Protein AF-A0A8S3TSJ5-F1 (afdb_monomer)

Sequence (196 aa):
MQKKEKLSPYAYGLPAEARTRYQEKLAYNKGLDRLPDPYAITKSEWVNDPSIWPELDFGSALSSSDGADTTTEVRKNLAVLEDRDTPGTIRVFKSPNQLRPDIVCFLSQWDFGTTFIIHRKIPPYKDTRDNRIIWFKQCLERLKELNVKTVGLPDHIGCGLGGGDWTAYFEIIEKFAKANDINFVIVTPSFAHKWI

Mean predicted aligned error: 17.09 Å

Nearest PDB structures (foldseek):
  7r81-assembly1_P2  TM=4.041E-01  e=5.428E-01  Neurospora crassa
  7qiz-assembly1_IA  TM=4.069E-01  e=5.778E-01  Solanum lycopersicum
  8ova-assembly1_AH  TM=3.893E-01  e=8.414E-01  Trypanosoma brucei brucei
  5xyi-assembly1_O  TM=3.484E-01  e=1.574E+00  Trichomonas vaginalis
  1dpe-assembly1_A  TM=4.444E-01  e=5.174E+00  Escherichia coli K-12

Secondary structure (DSSP, 8-state):
----PPPPHHHHTS-HHHHHHHHHHHHHTTT-SSPPPTT---TTSS---TTSS------------S----------S---GGGPPPTT-EEEE--SSTTSPPEEEE---SSSS-TT-TT---SSS---HHHHHHHHHHHHHHHHHTT-SEEEEETTTT-GGG---HHHHHHHHHHHHHHHT-EEEEE--SS-----

Radius of gyration: 22.66 Å; Cα contacts (8 Å, |Δi|>4): 155; chains: 1; bounding box: 71×50×44 Å

Foldseek 3Di:
DDDDDDDDPVLVPDDPVVSVLVVQVVVVVVPDPDRPDPPPDPPPPDPPPPVPDDPDPPPDDDDDDDDDDDDDDDDDPADDPVNFDDQLAWDWADDPDPVDDIDIDQNLFGHWFELPPPPDDDPDDNGDQVSSLVSNLSHLVNVLVVVAAEDEDEPPPCDDRNPHDNVSVVVSVVVSCVVRNHHYDHDYDPDDDDRD

Organism: Mytilus edulis (NCBI:txid6550)

Solvent-accessible surface area (backbone atoms only — not comparable to full-atom values): 12867 Å² total; per-residue (Å²): 135,84,83,83,76,79,74,57,79,68,51,75,74,42,57,70,67,60,31,50,53,53,51,52,51,55,49,27,77,71,73,46,96,64,73,81,64,92,77,71,63,72,74,85,82,54,80,88,49,78,88,76,50,75,91,72,90,67,79,86,79,87,81,91,88,80,92,77,93,75,96,70,82,81,76,66,102,60,85,51,79,85,74,58,74,64,69,23,37,70,47,77,47,76,46,97,44,91,92,46,77,62,48,73,46,67,31,27,66,81,60,85,54,39,62,79,59,83,84,72,82,59,82,93,60,78,64,38,69,68,49,29,53,53,17,41,52,37,20,51,58,53,50,57,77,68,72,62,56,71,46,82,41,60,58,62,65,57,30,75,60,46,61,46,56,51,71,63,52,49,53,52,51,51,54,51,24,70,76,64,73,33,49,75,42,72,47,68,68,96,66,83,72,79,85,127

InterPro domains:
  IPR043472 Macro domain-like [G3DSA:3.40.220.10] (59-194)
  IPR043472 Macro domain-like [SSF52949] (83-188)

pLDDT: mean 72.34, std 21.43, range [33.91, 98.12]

Structure (mmCIF, N/CA/C/O backbone):
data_AF-A0A8S3TSJ5-F1
#
_entry.id   AF-A0A8S3TSJ5-F1
#
loop_
_atom_site.group_PDB
_atom_site.id
_atom_site.type_symbol
_atom_site.label_atom_id
_atom_site.label_alt_id
_atom_site.label_comp_id
_atom_site.label_asym_id
_atom_site.label_entity_id
_atom_site.label_seq_id
_atom_site.pdbx_PDB_ins_code
_atom_site.Cartn_x
_atom_site.Cartn_y
_atom_site.Cartn_z
_atom_site.occupancy
_atom_site.B_iso_or_equiv
_atom_site.auth_seq_id
_atom_site.auth_comp_id
_atom_site.auth_asym_id
_atom_site.auth_atom_id
_atom_site.pdbx_PDB_model_num
ATOM 1 N N . MET A 1 1 ? -57.718 3.410 -11.694 1.00 37.12 1 MET A N 1
ATOM 2 C CA . M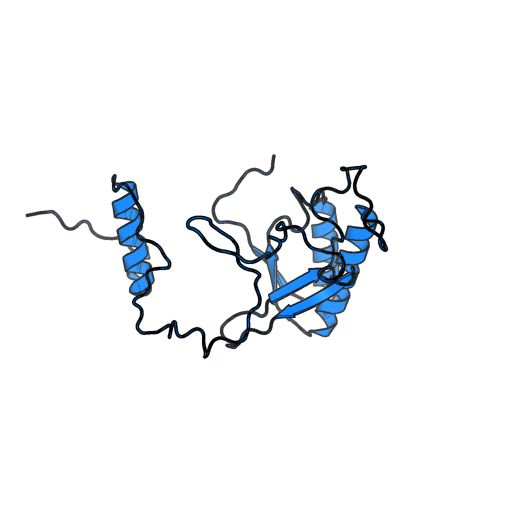ET A 1 1 ? -57.076 3.174 -10.379 1.00 37.12 1 MET A CA 1
ATOM 3 C C . MET A 1 1 ? -55.848 2.295 -10.588 1.00 37.12 1 MET A C 1
ATOM 5 O O . MET A 1 1 ? -56.010 1.130 -10.922 1.00 37.12 1 MET A O 1
ATOM 9 N N . GLN A 1 2 ? -54.634 2.842 -10.484 1.00 35.81 2 GLN A N 1
ATOM 10 C CA . GLN A 1 2 ? -53.403 2.048 -10.606 1.00 35.81 2 GLN A CA 1
ATOM 11 C C . GLN A 1 2 ? -53.133 1.287 -9.297 1.00 35.81 2 GLN A C 1
ATOM 13 O O . GLN A 1 2 ? -53.183 1.869 -8.212 1.00 35.81 2 GLN A O 1
ATOM 18 N N . LYS A 1 3 ? -52.867 -0.021 -9.399 1.00 42.62 3 LYS A N 1
ATOM 19 C CA . LYS A 1 3 ? -52.433 -0.879 -8.284 1.00 42.62 3 LYS A CA 1
ATOM 20 C C . LYS A 1 3 ? -51.088 -0.356 -7.763 1.00 42.62 3 LYS A C 1
ATOM 22 O O . LYS A 1 3 ? -50.093 -0.436 -8.474 1.00 42.62 3 LYS A O 1
ATOM 27 N N . LYS A 1 4 ? -51.041 0.160 -6.528 1.00 44.78 4 LYS A N 1
ATOM 28 C CA . LYS A 1 4 ? -49.767 0.419 -5.835 1.00 44.78 4 LYS A CA 1
ATOM 29 C C . LYS A 1 4 ? -49.112 -0.929 -5.526 1.00 44.78 4 LYS A C 1
ATOM 31 O O . LYS A 1 4 ? -49.573 -1.646 -4.639 1.00 44.78 4 LYS A O 1
ATOM 36 N N . GLU A 1 5 ? -48.082 -1.295 -6.284 1.00 57.28 5 GLU A N 1
ATOM 37 C CA . GLU A 1 5 ? -47.257 -2.463 -5.972 1.00 57.28 5 GLU A CA 1
ATOM 38 C C . GLU A 1 5 ? -46.497 -2.231 -4.662 1.00 57.28 5 GLU A C 1
ATOM 40 O O . GLU A 1 5 ? -45.964 -1.149 -4.406 1.00 57.28 5 GLU A O 1
ATOM 45 N N . LYS A 1 6 ? -46.489 -3.256 -3.805 1.00 58.69 6 LYS A N 1
ATOM 46 C CA . LYS A 1 6 ? -45.782 -3.230 -2.524 1.00 58.69 6 LYS A CA 1
ATOM 47 C C . LYS A 1 6 ? -44.276 -3.268 -2.782 1.00 58.69 6 LYS A C 1
ATOM 49 O O . LYS A 1 6 ? -43.806 -4.078 -3.577 1.00 58.69 6 LYS A O 1
ATOM 54 N N . LEU A 1 7 ? -43.529 -2.400 -2.100 1.00 61.62 7 LEU A N 1
ATOM 55 C CA . LEU A 1 7 ? -42.066 -2.396 -2.151 1.00 61.62 7 LEU A CA 1
ATOM 56 C C . LEU A 1 7 ? -41.521 -3.698 -1.552 1.00 61.62 7 LEU A C 1
ATOM 58 O O . LEU A 1 7 ? -42.201 -4.358 -0.763 1.00 61.62 7 LEU A O 1
ATOM 62 N N . SER A 1 8 ? -40.285 -4.066 -1.897 1.00 63.75 8 SER A N 1
ATOM 63 C CA . SER A 1 8 ? -39.633 -5.202 -1.243 1.00 63.75 8 SER A CA 1
ATOM 64 C C . SER A 1 8 ? -39.491 -4.935 0.268 1.00 63.75 8 SER A C 1
ATOM 66 O O . SER A 1 8 ? -39.298 -3.780 0.663 1.00 63.75 8 SER A O 1
ATOM 68 N N . PRO A 1 9 ? -39.551 -5.966 1.136 1.00 68.38 9 PRO A N 1
ATOM 69 C CA . PRO A 1 9 ? -39.383 -5.801 2.585 1.00 68.38 9 PRO A CA 1
ATOM 70 C C . PRO A 1 9 ? -38.100 -5.046 2.963 1.00 68.38 9 PRO A C 1
ATOM 72 O O . PRO A 1 9 ? -38.101 -4.239 3.887 1.00 68.38 9 PRO A O 1
ATOM 75 N N . TYR A 1 10 ? -37.034 -5.242 2.182 1.00 62.88 10 TYR A N 1
ATOM 76 C CA . TYR A 1 10 ? -35.759 -4.541 2.320 1.00 62.88 10 TYR A CA 1
ATOM 77 C C . TYR A 1 10 ? -35.890 -3.017 2.160 1.00 62.88 10 TYR A C 1
ATOM 79 O O . TYR A 1 10 ? -35.335 -2.256 2.948 1.00 62.88 10 TYR A O 1
ATOM 87 N N . ALA A 1 11 ? -36.674 -2.547 1.186 1.00 63.78 11 ALA A N 1
ATOM 88 C CA . ALA A 1 11 ? -36.808 -1.119 0.903 1.00 63.78 11 ALA A CA 1
ATOM 89 C C . ALA A 1 11 ? -37.524 -0.343 2.025 1.00 63.78 11 ALA A C 1
ATOM 91 O O . ALA A 1 11 ? -37.290 0.855 2.192 1.00 63.78 11 ALA A O 1
ATOM 92 N N . TYR A 1 12 ? -38.359 -1.010 2.828 1.00 70.12 12 TYR A N 1
ATOM 93 C CA . TYR A 1 12 ? -39.020 -0.385 3.978 1.00 70.12 12 TYR A CA 1
ATOM 94 C C . TYR A 1 12 ? -38.057 -0.066 5.130 1.00 70.12 12 TYR A C 1
ATOM 96 O O . TYR A 1 12 ? -38.342 0.848 5.900 1.00 70.12 12 TYR A O 1
ATOM 104 N N . GLY A 1 13 ? -36.919 -0.763 5.220 1.00 68.94 13 GLY A N 1
ATOM 105 C CA . GLY A 1 13 ? -35.881 -0.510 6.225 1.00 68.94 13 GLY A CA 1
ATOM 106 C C . GLY A 1 13 ? -34.881 0.585 5.842 1.00 68.94 13 GLY A C 1
ATOM 107 O O . GLY A 1 13 ? -34.089 1.006 6.679 1.00 68.94 13 GLY A O 1
ATOM 108 N N . LEU A 1 14 ? -34.904 1.062 4.592 1.00 70.44 14 LEU A N 1
ATOM 109 C CA . LEU A 1 14 ? -33.981 2.099 4.129 1.00 70.44 14 LEU A CA 1
ATOM 110 C C . LEU A 1 14 ? -34.384 3.492 4.647 1.00 70.44 14 LEU A C 1
ATOM 112 O O . LEU A 1 14 ? -35.588 3.775 4.730 1.00 70.44 14 LEU A O 1
ATOM 116 N N . PRO A 1 15 ? -33.408 4.388 4.909 1.00 71.12 15 PRO A N 1
ATOM 117 C CA . PRO A 1 15 ? -33.663 5.816 5.095 1.00 71.12 15 PRO A CA 1
ATOM 118 C C . PRO A 1 15 ? -34.495 6.389 3.942 1.00 71.12 15 PRO A C 1
ATOM 120 O O . PRO A 1 15 ? -34.405 5.903 2.812 1.00 71.12 15 PRO A O 1
ATOM 123 N N . ALA A 1 16 ? -35.307 7.413 4.220 1.00 70.56 16 ALA A N 1
ATOM 124 C CA . ALA A 1 16 ? -36.305 7.928 3.277 1.00 70.56 16 ALA A CA 1
ATOM 125 C C . ALA A 1 16 ? -35.710 8.261 1.897 1.00 70.56 16 ALA A C 1
ATOM 127 O O . ALA A 1 16 ? -36.240 7.823 0.881 1.00 70.56 16 ALA A O 1
ATOM 128 N N . GLU A 1 17 ? -34.554 8.925 1.862 1.00 69.69 17 GLU A N 1
ATOM 129 C CA . GLU A 1 17 ? -33.850 9.275 0.623 1.00 69.69 17 GLU A CA 1
ATOM 130 C C . GLU A 1 17 ? -33.383 8.048 -0.169 1.00 69.69 17 GLU A C 1
ATOM 132 O O . GLU A 1 17 ? -33.565 7.967 -1.384 1.00 69.69 17 GLU A O 1
ATOM 137 N N . ALA A 1 18 ? -32.824 7.048 0.515 1.00 64.81 18 ALA A N 1
ATOM 138 C CA . ALA A 1 18 ? -32.381 5.806 -0.113 1.00 64.81 18 ALA A CA 1
ATOM 139 C C . ALA A 1 18 ? -33.566 4.989 -0.656 1.00 64.81 18 ALA A C 1
ATOM 141 O O . ALA A 1 18 ? -33.457 4.341 -1.699 1.00 64.81 18 ALA A O 1
ATOM 142 N N . ARG A 1 19 ? -34.721 5.059 0.015 1.00 73.94 19 ARG A N 1
ATOM 143 C CA . ARG A 1 19 ? -35.970 4.439 -0.438 1.00 73.94 19 ARG A CA 1
ATOM 144 C C . ARG A 1 19 ? -36.516 5.113 -1.697 1.00 73.94 19 ARG A C 1
ATOM 146 O O . ARG A 1 19 ? -36.908 4.399 -2.618 1.00 73.94 19 ARG A O 1
ATOM 153 N N . THR A 1 20 ? -36.489 6.444 -1.762 1.00 70.62 20 THR A N 1
ATOM 154 C CA . THR A 1 20 ? -36.876 7.217 -2.954 1.00 70.62 20 THR A CA 1
ATOM 155 C C . THR A 1 20 ? -35.997 6.849 -4.150 1.00 70.62 20 THR A C 1
ATOM 157 O O . THR A 1 20 ? -36.514 6.450 -5.191 1.00 70.62 20 THR A O 1
ATOM 160 N N . ARG A 1 21 ? -34.670 6.810 -3.970 1.00 69.56 21 ARG A N 1
ATOM 161 C CA . ARG A 1 21 ? -33.729 6.394 -5.029 1.00 69.56 21 ARG A CA 1
ATOM 162 C C . ARG A 1 21 ? -33.973 4.962 -5.513 1.00 69.56 21 ARG A C 1
ATOM 164 O O . ARG A 1 21 ? -33.880 4.670 -6.704 1.00 69.56 21 ARG A O 1
ATOM 171 N N . TYR A 1 22 ? -34.301 4.046 -4.598 1.00 68.62 22 TYR A N 1
ATOM 172 C CA . TYR A 1 22 ? -34.629 2.660 -4.946 1.00 68.62 22 TYR A CA 1
ATOM 173 C C . TYR A 1 22 ? -35.911 2.565 -5.791 1.00 68.62 22 TYR A C 1
ATOM 175 O O . TYR A 1 22 ? -35.970 1.783 -6.740 1.00 68.62 22 TYR A O 1
ATOM 183 N N . GLN A 1 23 ? -36.919 3.385 -5.487 1.00 69.69 23 GLN A N 1
ATOM 184 C CA . GLN A 1 23 ? -38.161 3.469 -6.262 1.00 69.69 23 GLN A CA 1
ATOM 185 C C . GLN A 1 23 ? -37.938 4.046 -7.661 1.00 69.69 23 GLN A C 1
ATOM 187 O O . GLN A 1 23 ? -38.436 3.486 -8.637 1.00 69.69 23 GLN A O 1
ATOM 192 N N . GLU A 1 24 ? -37.153 5.115 -7.771 1.00 67.62 24 GLU A N 1
ATOM 193 C CA . GLU A 1 24 ? -36.810 5.750 -9.049 1.00 67.62 24 GLU A CA 1
ATOM 194 C C . GLU A 1 24 ? -36.013 4.803 -9.953 1.00 67.62 24 GLU A C 1
ATOM 196 O O . GLU A 1 24 ? -36.300 4.683 -11.144 1.00 67.62 24 GLU A O 1
ATOM 201 N N . LYS A 1 25 ? -35.082 4.032 -9.378 1.00 66.31 25 LYS A N 1
ATOM 202 C CA . LYS A 1 25 ? -34.339 2.992 -10.102 1.00 66.31 25 LYS A CA 1
ATOM 203 C C . LYS A 1 25 ? -35.241 1.857 -10.599 1.00 66.31 25 LYS A C 1
ATOM 205 O O . LYS A 1 25 ? -35.049 1.361 -11.708 1.00 66.31 25 LYS A O 1
ATOM 210 N N . LEU A 1 26 ? -36.232 1.442 -9.806 1.00 66.38 26 LEU A N 1
ATOM 211 C CA . LEU A 1 26 ? -37.225 0.451 -10.239 1.00 66.38 26 LEU A CA 1
ATOM 212 C C . LEU A 1 26 ? -38.111 0.981 -11.371 1.00 66.38 26 LEU A C 1
ATOM 214 O O . LEU A 1 26 ? -38.452 0.217 -12.271 1.00 66.38 26 LEU A O 1
ATOM 218 N N . ALA A 1 27 ? -38.463 2.268 -11.344 1.00 63.16 27 ALA A N 1
ATOM 219 C CA . ALA A 1 27 ? -39.203 2.914 -12.423 1.00 63.16 27 ALA A CA 1
ATOM 220 C C . ALA A 1 27 ? -38.361 3.013 -13.709 1.00 63.16 27 ALA A C 1
ATOM 222 O O . ALA A 1 27 ? -38.870 2.718 -14.787 1.00 63.16 27 ALA A O 1
ATOM 223 N N . TYR A 1 28 ? -37.063 3.319 -13.598 1.00 60.84 28 TYR A N 1
ATOM 224 C CA . TYR A 1 28 ? -36.125 3.321 -14.727 1.00 60.84 28 TYR A CA 1
ATOM 225 C C . TYR A 1 28 ? -36.004 1.959 -15.405 1.00 60.84 28 TYR A C 1
ATOM 227 O O . TYR A 1 28 ? -36.194 1.841 -16.613 1.00 60.84 28 TYR A O 1
ATOM 235 N N . ASN A 1 29 ? -35.817 0.899 -14.619 1.00 60.19 29 ASN A N 1
ATOM 236 C CA . ASN A 1 29 ? -35.754 -0.467 -15.140 1.00 60.19 29 ASN A CA 1
ATOM 237 C C . ASN A 1 29 ? -37.067 -0.941 -15.800 1.00 60.19 29 ASN A C 1
ATOM 239 O O . ASN A 1 29 ? -37.068 -1.974 -16.465 1.00 60.19 29 ASN A O 1
ATOM 243 N N . LYS A 1 30 ? -38.177 -0.208 -15.624 1.00 63.91 30 LYS A N 1
ATOM 244 C CA . LYS A 1 30 ? -39.469 -0.440 -16.291 1.00 63.91 30 LYS A CA 1
ATOM 245 C C . LYS A 1 30 ? -39.677 0.442 -17.538 1.00 63.91 30 LYS A C 1
ATOM 247 O O . LYS A 1 30 ? -40.797 0.505 -18.037 1.00 63.91 30 LYS A O 1
ATOM 252 N N . GLY A 1 31 ? -38.621 1.073 -18.059 1.00 56.53 31 GLY A N 1
ATOM 253 C CA . GLY A 1 31 ? -38.637 1.771 -19.348 1.00 56.53 31 GLY A CA 1
ATOM 254 C C . GLY A 1 31 ? -38.726 3.295 -19.269 1.00 56.53 31 GLY A C 1
ATOM 255 O O . GLY A 1 31 ? -39.281 3.898 -20.180 1.00 56.53 31 GLY A O 1
ATOM 256 N N . LEU A 1 32 ? -38.213 3.928 -18.205 1.00 55.50 32 LEU A N 1
ATOM 257 C CA . LEU A 1 32 ? -37.891 5.360 -18.294 1.00 55.50 32 LEU A CA 1
ATOM 258 C C . LEU A 1 32 ? -36.540 5.527 -18.988 1.00 55.50 32 LEU A C 1
ATOM 260 O O . LEU A 1 32 ? -35.607 4.777 -18.719 1.00 55.50 32 LEU A O 1
ATOM 264 N N . ASP A 1 33 ? -36.426 6.550 -19.829 1.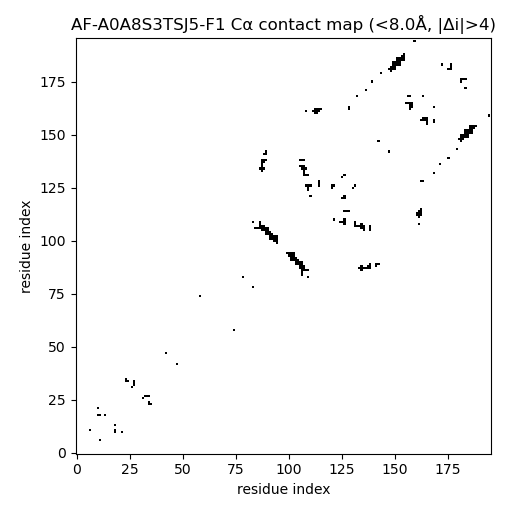00 56.38 33 ASP A N 1
ATOM 265 C CA . ASP A 1 33 ? -35.261 6.726 -20.701 1.00 56.38 33 ASP A CA 1
ATOM 266 C C . ASP A 1 33 ? -34.018 7.252 -19.967 1.00 56.38 33 ASP A C 1
ATOM 268 O O . ASP A 1 33 ? -32.902 7.135 -20.477 1.00 56.38 33 ASP A O 1
ATOM 272 N N . ARG A 1 34 ? -34.177 7.839 -18.767 1.00 48.75 34 ARG A N 1
ATOM 273 C CA . ARG A 1 34 ? -33.068 8.349 -17.938 1.00 48.75 34 ARG A CA 1
ATOM 274 C C . ARG A 1 34 ? -33.343 8.197 -16.440 1.00 48.75 34 ARG A C 1
ATOM 276 O O . ARG A 1 34 ? -34.456 8.446 -15.981 1.00 48.75 34 ARG A O 1
ATOM 283 N N . LEU A 1 35 ? -32.312 7.811 -15.683 1.00 45.94 35 LEU A N 1
ATOM 284 C CA . LEU A 1 35 ? -32.300 7.915 -14.222 1.00 45.94 35 LEU A CA 1
ATOM 285 C C . LEU A 1 35 ? -32.221 9.401 -13.829 1.00 45.94 35 LEU A C 1
ATOM 287 O O . LEU A 1 35 ? -31.466 10.138 -14.468 1.00 45.94 35 LEU A O 1
ATOM 291 N N . PRO A 1 36 ? -32.952 9.852 -12.793 1.00 49.41 36 PRO A N 1
ATOM 292 C CA . PRO A 1 36 ? -32.712 11.166 -12.213 1.00 49.41 36 PRO A CA 1
ATOM 293 C C . PRO A 1 36 ? -31.264 11.255 -11.716 1.00 49.41 36 PRO A C 1
ATOM 295 O O . PRO A 1 36 ? -30.716 10.285 -11.183 1.00 49.41 36 PRO A O 1
ATOM 298 N N . ASP A 1 37 ? -30.639 12.409 -11.946 1.00 49.34 37 ASP A N 1
ATOM 299 C CA . ASP A 1 37 ? -29.245 12.655 -11.590 1.00 49.34 37 ASP A CA 1
ATOM 300 C C . ASP A 1 37 ? -29.060 12.477 -10.068 1.00 49.34 37 ASP A C 1
ATOM 302 O O . ASP A 1 37 ? -29.690 13.203 -9.292 1.00 49.34 37 ASP A O 1
ATOM 306 N N . PRO A 1 38 ? -28.216 11.532 -9.606 1.00 44.72 38 PRO A N 1
ATOM 307 C CA . PRO A 1 38 ? -27.982 11.306 -8.179 1.00 44.72 38 PRO A CA 1
ATOM 308 C C . PRO A 1 38 ? -27.384 12.525 -7.454 1.00 44.72 38 PRO A C 1
ATOM 310 O O . PRO A 1 38 ? -27.354 12.529 -6.220 1.00 44.72 38 PRO A O 1
ATOM 313 N N . TYR A 1 39 ? -26.937 13.543 -8.195 1.00 43.28 39 TYR A N 1
ATOM 314 C CA . TYR A 1 39 ? -26.413 14.810 -7.690 1.00 43.28 39 TYR A CA 1
ATOM 315 C C . TYR A 1 39 ? -27.427 15.965 -7.728 1.00 43.28 39 TYR A C 1
ATOM 317 O O . TYR A 1 39 ? -27.116 17.055 -7.252 1.00 43.28 39 TYR A O 1
ATOM 325 N N . ALA A 1 40 ? -28.665 15.740 -8.184 1.00 48.56 40 ALA A N 1
ATOM 326 C CA . ALA A 1 40 ? -29.762 16.712 -8.103 1.00 48.56 40 ALA A CA 1
ATOM 327 C C . ALA A 1 40 ? -30.369 16.800 -6.684 1.00 48.56 40 ALA A C 1
ATOM 329 O O . ALA A 1 40 ? -31.587 16.840 -6.504 1.00 48.56 40 ALA A O 1
ATOM 330 N N . ILE A 1 41 ? -29.517 16.809 -5.657 1.00 46.59 41 ILE A N 1
ATOM 331 C CA . ILE A 1 41 ? -29.913 17.082 -4.275 1.00 46.59 41 ILE A CA 1
ATOM 332 C C . ILE A 1 41 ? -30.373 18.544 -4.230 1.00 46.59 41 ILE A C 1
ATOM 334 O O . ILE A 1 41 ? -29.702 19.436 -4.750 1.00 46.59 41 ILE A O 1
ATOM 338 N N . THR A 1 42 ? -31.555 18.791 -3.666 1.00 40.94 42 THR A N 1
ATOM 339 C CA . THR A 1 42 ? -32.148 20.127 -3.564 1.00 40.94 42 THR A CA 1
ATOM 340 C C . THR A 1 42 ? -31.142 21.114 -2.979 1.00 40.94 42 THR A C 1
ATOM 342 O O . THR A 1 42 ? -30.584 20.882 -1.910 1.00 40.94 42 THR A O 1
ATOM 345 N N . LYS A 1 43 ? -30.937 22.217 -3.707 1.00 44.72 43 LYS A N 1
ATOM 346 C CA . LYS A 1 43 ? -29.969 23.317 -3.517 1.00 44.72 43 LYS A CA 1
ATOM 347 C C . LYS A 1 43 ? -29.897 23.962 -2.116 1.00 44.72 43 LYS A C 1
ATOM 349 O O . LYS A 1 43 ? -29.197 24.952 -1.955 1.00 44.72 43 LYS A O 1
ATOM 354 N N . SER A 1 44 ? -30.636 23.480 -1.120 1.00 42.00 44 SER A N 1
ATOM 355 C CA . SER A 1 44 ? -30.770 24.111 0.195 1.00 42.00 44 SER A CA 1
ATOM 356 C C . SER A 1 44 ? -29.681 23.741 1.204 1.00 42.00 44 SER A C 1
ATOM 358 O O . SER A 1 44 ? -29.558 24.440 2.201 1.00 42.00 44 SER A O 1
ATOM 360 N N . GLU A 1 45 ? -28.890 22.688 0.974 1.00 45.50 45 GLU A N 1
ATOM 361 C CA . GLU A 1 45 ? -27.835 22.271 1.924 1.00 45.50 45 GLU A CA 1
ATOM 362 C C . GLU A 1 45 ? -26.409 22.451 1.393 1.00 45.50 45 GLU A C 1
ATOM 364 O O . GLU A 1 45 ? -25.449 22.406 2.158 1.00 45.50 45 GLU A O 1
ATOM 369 N N . TRP A 1 46 ? -26.263 22.725 0.098 1.00 39.50 46 TRP A N 1
ATOM 370 C CA . TRP A 1 46 ? -24.990 23.104 -0.501 1.00 39.50 46 TRP A CA 1
ATOM 371 C C . TRP A 1 46 ? -25.089 24.551 -0.950 1.00 39.50 46 TRP A C 1
ATOM 373 O O . TRP A 1 46 ? -25.726 24.858 -1.958 1.00 39.50 46 TRP A O 1
ATOM 383 N N . VAL A 1 47 ? -24.464 25.448 -0.188 1.00 44.38 47 VAL A N 1
ATOM 384 C CA . VAL A 1 47 ? -24.262 26.820 -0.639 1.00 44.38 47 VAL A CA 1
ATOM 385 C C . VAL A 1 47 ? -23.276 26.751 -1.804 1.00 44.38 47 VAL A C 1
ATOM 387 O O . VAL A 1 47 ? -22.069 26.585 -1.632 1.00 44.38 47 VAL A O 1
ATOM 390 N N . ASN A 1 48 ? -23.816 26.815 -3.018 1.00 43.09 48 ASN A N 1
ATOM 391 C CA . ASN A 1 48 ? -23.047 26.888 -4.256 1.00 43.09 48 ASN A CA 1
ATOM 392 C C . ASN A 1 48 ? -22.573 28.332 -4.483 1.00 43.09 48 ASN A C 1
ATOM 394 O O . ASN A 1 48 ? -22.826 28.917 -5.533 1.00 43.09 48 ASN A O 1
ATOM 398 N N . ASP A 1 49 ? -21.995 28.930 -3.441 1.00 49.94 49 ASP A N 1
ATOM 399 C CA . ASP A 1 49 ? -21.298 30.205 -3.498 1.00 49.94 49 ASP A CA 1
ATOM 400 C C . ASP A 1 49 ? -19.799 29.882 -3.606 1.00 49.94 49 ASP A C 1
ATOM 402 O O . ASP A 1 49 ? -19.192 29.445 -2.626 1.00 49.94 49 ASP A O 1
ATOM 406 N N . PRO A 1 50 ? -19.194 30.040 -4.795 1.00 46.75 50 PRO A N 1
ATOM 407 C CA . PRO A 1 50 ? -17.789 29.717 -5.019 1.00 46.75 50 PRO A CA 1
ATOM 408 C C . PRO A 1 50 ? -16.823 30.534 -4.152 1.00 46.75 50 PRO A C 1
ATOM 410 O O . PRO A 1 50 ? -15.666 30.150 -4.030 1.00 46.75 50 PRO A O 1
ATOM 413 N N . SER A 1 51 ? -17.271 31.642 -3.543 1.00 47.25 51 SER A N 1
ATOM 414 C CA . SER A 1 51 ? -16.428 32.507 -2.705 1.00 47.25 51 SER A CA 1
ATOM 415 C C . SER A 1 51 ? -16.157 31.956 -1.297 1.00 47.25 51 SER A C 1
ATOM 417 O O . SER A 1 51 ? -15.222 32.400 -0.635 1.00 47.25 51 SER A O 1
ATOM 419 N N . ILE A 1 52 ? -16.954 30.985 -0.840 1.00 47.50 52 ILE A N 1
ATOM 420 C CA . ILE A 1 52 ? -16.809 30.315 0.468 1.00 47.50 52 ILE A CA 1
ATOM 421 C C . ILE A 1 52 ? -16.265 28.889 0.347 1.00 47.50 52 ILE A C 1
ATOM 423 O O . ILE A 1 52 ? -16.048 28.217 1.358 1.00 47.50 52 ILE A O 1
ATOM 427 N N . TRP A 1 53 ? -16.067 28.402 -0.878 1.00 43.72 53 TRP A N 1
ATOM 428 C CA . TRP A 1 53 ? -15.410 27.123 -1.099 1.00 43.72 53 TRP A CA 1
ATOM 429 C C . TRP A 1 53 ? -13.929 27.290 -0.738 1.00 43.72 53 TRP A C 1
ATOM 431 O O . TRP A 1 53 ? -13.341 28.318 -1.077 1.00 43.72 53 TRP A O 1
ATOM 441 N N . PRO A 1 54 ? -13.299 26.321 -0.046 1.00 41.03 54 PRO A N 1
ATOM 442 C CA . PRO A 1 54 ? -11.843 26.326 0.039 1.00 41.03 54 PRO A CA 1
ATOM 443 C C . PRO A 1 54 ? -11.300 26.380 -1.394 1.00 41.03 54 PRO A C 1
ATOM 445 O O . PRO A 1 54 ? -11.857 25.701 -2.258 1.00 41.03 54 PRO A O 1
ATOM 448 N N . GLU A 1 55 ? -10.272 27.191 -1.663 1.00 39.66 55 GLU A N 1
ATOM 449 C CA . GLU A 1 55 ? -9.640 27.231 -2.986 1.00 39.66 55 GLU A CA 1
ATOM 450 C C . GLU A 1 55 ? -9.164 25.822 -3.347 1.00 39.66 55 GLU A C 1
ATOM 452 O O . GLU A 1 55 ? -8.155 25.312 -2.861 1.00 39.66 55 GLU A O 1
ATOM 457 N N . LEU A 1 56 ? -9.963 25.165 -4.174 1.00 40.53 56 LEU A N 1
ATOM 458 C CA . LEU A 1 56 ? -9.688 23.875 -4.756 1.00 40.53 56 LEU A CA 1
ATOM 459 C C . LEU A 1 56 ? -9.356 24.164 -6.214 1.00 40.53 56 LEU A C 1
ATOM 461 O O . LEU A 1 56 ? -10.231 24.114 -7.078 1.00 40.53 56 LEU A O 1
ATOM 465 N N . ASP A 1 57 ? -8.099 24.529 -6.472 1.00 42.75 57 ASP A N 1
ATOM 466 C CA . ASP A 1 57 ? -7.564 24.605 -7.831 1.00 42.75 57 ASP A CA 1
ATOM 467 C C . ASP A 1 57 ? -7.484 23.187 -8.408 1.00 42.75 57 ASP A C 1
ATOM 469 O O . ASP A 1 57 ? -6.479 22.481 -8.327 1.00 42.75 57 ASP A O 1
ATOM 473 N N . PHE A 1 58 ? -8.609 22.754 -8.960 1.00 38.03 58 PHE A N 1
ATOM 474 C CA . PHE A 1 58 ? -8.676 21.659 -9.902 1.00 38.03 58 PHE A CA 1
ATOM 475 C C . PHE A 1 58 ? -8.890 22.288 -11.268 1.00 38.03 58 PHE A C 1
ATOM 477 O O . PHE A 1 58 ? -10.029 22.466 -11.701 1.00 38.03 58 PHE A O 1
ATOM 484 N N . GLY A 1 59 ? -7.773 22.666 -11.899 1.00 38.72 59 GLY A N 1
ATOM 485 C CA . GLY A 1 59 ? -7.695 23.207 -13.251 1.00 38.72 59 GLY A CA 1
ATOM 486 C C . GLY A 1 59 ? -8.833 22.720 -14.149 1.00 38.72 59 GLY A C 1
ATOM 487 O O . GLY A 1 59 ? -9.005 21.527 -14.404 1.00 38.72 59 GLY A O 1
ATOM 488 N N . SER A 1 60 ? -9.633 23.693 -14.572 1.00 37.16 60 SER A N 1
ATOM 489 C CA . SER A 1 60 ? -10.907 23.564 -15.268 1.00 37.16 60 SER A CA 1
ATOM 490 C C . SER A 1 6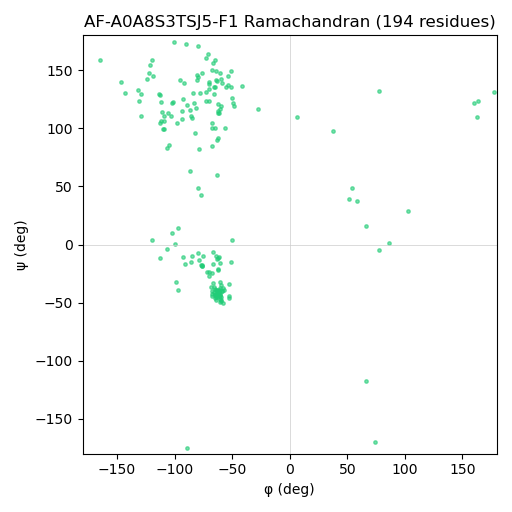0 ? -10.855 22.601 -16.458 1.00 37.16 60 SER A C 1
ATOM 492 O O . SER A 1 60 ? -10.168 22.857 -17.450 1.00 37.16 60 SER A O 1
ATOM 494 N N . ALA A 1 61 ? -11.653 21.537 -16.399 1.00 35.56 61 ALA A N 1
ATOM 495 C CA . ALA A 1 61 ? -11.911 20.649 -17.524 1.00 35.56 61 ALA A CA 1
ATOM 496 C C . ALA A 1 61 ? -13.290 20.942 -18.154 1.00 35.56 61 ALA A C 1
ATOM 498 O O . ALA A 1 61 ? -14.307 20.753 -17.494 1.00 35.56 61 ALA A O 1
ATOM 499 N N . LEU A 1 62 ? -13.273 21.274 -19.461 1.00 36.88 62 LEU A N 1
ATOM 500 C CA . LEU A 1 62 ? -14.371 21.242 -20.460 1.00 36.88 62 LEU A CA 1
ATOM 501 C C . LEU A 1 62 ? -15.392 22.407 -20.390 1.00 36.88 62 LEU A C 1
ATOM 503 O O . LEU A 1 62 ? -15.925 22.695 -19.334 1.00 36.88 62 LEU A O 1
ATOM 507 N N . SER A 1 63 ? -15.787 23.099 -21.466 1.00 35.66 63 SER A N 1
ATOM 508 C CA . SER A 1 63 ? -15.497 23.003 -22.905 1.00 35.66 63 SER A CA 1
ATOM 509 C C . SER A 1 63 ? -15.939 24.291 -23.633 1.00 35.66 63 SER A C 1
ATOM 511 O O . SER A 1 63 ? -16.805 25.018 -23.162 1.00 35.66 63 SER A O 1
ATOM 513 N N . SER A 1 64 ? -15.349 24.506 -24.806 1.00 42.47 64 SER A N 1
ATOM 514 C CA . SER A 1 64 ? -15.533 25.555 -25.820 1.00 42.47 64 SER A CA 1
ATOM 515 C C . SER A 1 64 ? -16.974 25.996 -26.136 1.00 42.47 64 SER A C 1
ATOM 517 O O . SER A 1 64 ? -17.813 25.140 -26.386 1.00 42.47 64 SER A O 1
ATOM 519 N N . SER A 1 65 ? -17.211 27.310 -26.265 1.00 43.78 65 SER A N 1
ATOM 520 C CA . SER A 1 65 ? -17.414 28.036 -27.543 1.00 43.78 65 SER A CA 1
ATOM 521 C C . SER A 1 65 ? -18.065 29.404 -27.288 1.00 43.78 65 SER A C 1
ATOM 523 O O . SER A 1 65 ? -19.225 29.452 -26.898 1.00 43.78 65 SER A O 1
ATOM 525 N N . ASP A 1 66 ? -17.308 30.488 -27.471 1.00 36.03 66 ASP A N 1
ATOM 526 C CA . ASP A 1 66 ? -17.687 31.683 -28.249 1.00 36.03 66 ASP A CA 1
ATOM 527 C C . ASP A 1 66 ? -16.767 32.867 -27.901 1.00 36.03 66 ASP A C 1
ATOM 529 O O . ASP A 1 66 ? -16.583 33.226 -26.745 1.00 36.03 66 ASP A O 1
ATOM 533 N N . GLY A 1 67 ? -16.140 33.398 -28.955 1.00 46.28 67 GLY A N 1
ATOM 534 C CA . GLY A 1 67 ? -15.294 34.593 -29.057 1.00 46.28 67 GLY A CA 1
ATOM 535 C C . GLY A 1 67 ? -14.897 35.363 -27.793 1.00 46.28 67 GLY A C 1
ATOM 536 O O . GLY A 1 67 ? -15.695 36.132 -27.276 1.00 46.28 67 GLY A O 1
ATOM 537 N N . ALA A 1 68 ? -13.614 35.282 -27.429 1.00 33.91 68 ALA A N 1
ATOM 538 C CA . ALA A 1 68 ? -12.682 36.417 -27.314 1.00 33.91 68 ALA A CA 1
ATOM 539 C C . ALA A 1 68 ? -11.480 36.043 -26.429 1.00 33.91 68 ALA A C 1
ATOM 541 O O . ALA A 1 68 ? -11.631 35.668 -25.275 1.00 33.91 68 ALA A O 1
ATOM 542 N N . ASP A 1 69 ? -10.299 36.156 -27.034 1.00 44.31 69 ASP A N 1
ATOM 543 C CA . ASP A 1 69 ? -9.053 36.652 -26.444 1.00 44.31 69 ASP A CA 1
ATOM 544 C C . ASP A 1 69 ? -8.741 36.299 -24.973 1.00 44.31 69 ASP A C 1
ATOM 546 O O . ASP A 1 69 ? -9.191 36.960 -24.042 1.00 44.31 69 ASP A O 1
ATOM 550 N N . THR A 1 70 ? -7.928 35.257 -24.766 1.00 34.53 70 THR A N 1
ATOM 551 C CA . THR A 1 70 ? -6.716 35.265 -23.915 1.00 34.53 70 THR A CA 1
ATOM 552 C C . THR A 1 70 ? -6.104 33.861 -23.880 1.00 34.53 70 THR A C 1
ATOM 554 O O . THR A 1 70 ? -6.775 32.851 -23.674 1.00 34.53 70 THR A O 1
ATOM 557 N N . THR A 1 71 ? -4.797 33.781 -24.114 1.00 39.91 71 THR A N 1
ATOM 558 C CA . THR A 1 71 ? -3.984 32.559 -24.115 1.00 39.91 71 THR A CA 1
ATOM 559 C C . THR A 1 71 ? -3.966 31.883 -22.739 1.00 39.91 71 THR A C 1
ATOM 561 O O . THR A 1 71 ? -3.108 32.180 -21.911 1.00 39.91 71 THR A O 1
ATOM 564 N N . THR A 1 72 ? -4.886 30.956 -22.485 1.00 39.41 72 THR A N 1
ATOM 565 C CA . THR A 1 72 ? -4.801 30.004 -21.368 1.00 39.41 72 THR A CA 1
ATOM 566 C C . THR A 1 72 ? -4.522 28.618 -21.938 1.00 39.41 72 THR A C 1
ATOM 568 O O . THR A 1 72 ? -5.359 27.999 -22.594 1.00 39.41 72 THR A O 1
ATOM 571 N N . GLU A 1 73 ? -3.284 28.154 -21.770 1.00 41.31 73 GLU A N 1
ATOM 572 C CA . GLU A 1 73 ? -2.866 26.821 -22.196 1.00 41.31 73 GLU A CA 1
ATOM 573 C C . GLU A 1 73 ? -3.687 25.759 -21.458 1.00 41.31 73 GLU A C 1
ATOM 575 O O . GLU A 1 73 ? -3.563 25.574 -20.247 1.00 41.31 73 GLU A O 1
ATOM 580 N N . VAL A 1 74 ? -4.523 25.031 -22.197 1.00 42.00 74 VAL A N 1
ATOM 581 C CA . VAL A 1 74 ? -5.243 23.868 -21.680 1.00 42.00 74 VAL A CA 1
ATOM 582 C C . VAL A 1 74 ? -4.211 22.796 -21.327 1.00 42.00 74 VAL A C 1
ATOM 584 O O . VAL A 1 74 ? -3.707 22.083 -22.202 1.00 42.00 74 VAL A O 1
ATOM 587 N N . ARG A 1 75 ? -3.870 22.673 -20.040 1.00 44.31 75 ARG A N 1
ATOM 588 C CA . ARG A 1 75 ? -3.066 21.552 -19.545 1.00 44.31 75 ARG A CA 1
ATOM 589 C C . ARG A 1 75 ? -3.846 20.269 -19.830 1.00 44.31 75 ARG A C 1
ATOM 591 O O . ARG A 1 75 ? -4.946 20.069 -19.326 1.00 44.31 75 ARG A O 1
ATOM 598 N N . LYS A 1 76 ? -3.299 19.393 -20.678 1.00 48.62 76 LYS A N 1
ATOM 599 C CA . LYS A 1 76 ? -3.824 18.027 -20.848 1.00 48.62 76 LYS A CA 1
ATOM 600 C C . LYS A 1 76 ? -3.887 17.373 -19.458 1.00 48.62 76 LYS A C 1
ATOM 602 O O . LYS A 1 76 ? -2.985 17.626 -18.668 1.00 48.62 76 LYS A O 1
ATOM 607 N N . ASN A 1 77 ? -4.888 16.523 -19.189 1.00 54.03 77 ASN A N 1
ATOM 608 C CA . ASN A 1 77 ? -5.042 15.718 -17.957 1.00 54.03 77 ASN A CA 1
ATOM 609 C C . ASN A 1 77 ? -3.890 14.702 -17.779 1.00 54.03 77 ASN A C 1
ATOM 611 O O . ASN A 1 77 ? -4.080 13.488 -17.795 1.00 54.03 77 ASN A O 1
ATOM 615 N N . LEU A 1 78 ? -2.663 15.193 -17.701 1.00 56.94 78 LEU A N 1
ATOM 616 C CA . LEU A 1 78 ? -1.425 14.452 -17.598 1.00 56.94 78 LEU A CA 1
ATOM 617 C C . LEU A 1 78 ? -0.684 15.061 -16.421 1.00 56.94 78 LEU A C 1
ATOM 619 O O . LEU A 1 78 ? -0.226 16.195 -16.513 1.00 56.94 78 LEU A O 1
ATOM 623 N N . ALA A 1 79 ? -0.571 14.289 -15.340 1.00 61.59 79 ALA A N 1
ATOM 624 C CA . ALA A 1 79 ? 0.204 14.678 -14.171 1.00 61.59 79 ALA A CA 1
ATOM 625 C C . ALA A 1 79 ? 1.605 15.150 -14.598 1.00 61.59 79 ALA A C 1
ATOM 627 O O . ALA A 1 79 ? 2.356 14.398 -15.252 1.00 61.59 79 ALA A O 1
ATOM 628 N N . VAL A 1 80 ? 1.946 16.387 -14.240 1.00 69.19 80 VAL A N 1
ATOM 629 C CA . VAL A 1 80 ? 3.279 16.962 -14.452 1.00 69.19 80 VAL A CA 1
ATOM 630 C C . VAL A 1 80 ? 4.233 16.469 -13.364 1.00 69.19 80 VAL A C 1
ATOM 632 O O . VAL A 1 80 ? 3.832 15.715 -12.475 1.00 69.19 80 VAL A O 1
ATOM 635 N N . LEU A 1 81 ? 5.535 16.727 -13.493 1.00 69.81 81 LEU A N 1
ATOM 636 C CA . LEU A 1 81 ? 6.524 16.185 -12.547 1.00 69.81 81 LEU A CA 1
ATOM 637 C C . LEU A 1 81 ? 6.264 16.676 -11.120 1.00 69.81 81 LEU A C 1
ATOM 639 O O . LEU A 1 81 ? 6.461 15.920 -10.178 1.00 69.81 81 LEU A O 1
ATOM 643 N N . GLU A 1 82 ? 5.748 17.891 -10.995 1.00 75.00 82 GLU A N 1
ATOM 644 C CA . GLU A 1 82 ? 5.439 18.581 -9.748 1.00 75.00 82 GLU A CA 1
ATOM 645 C C . GLU A 1 82 ? 4.244 17.960 -9.007 1.00 75.00 82 GLU A C 1
ATOM 647 O O . GLU A 1 82 ? 4.189 18.010 -7.782 1.00 75.00 82 GLU A O 1
ATOM 652 N N . ASP A 1 83 ? 3.319 17.318 -9.730 1.00 73.62 83 ASP A N 1
ATOM 653 C CA . ASP A 1 83 ? 2.177 16.616 -9.129 1.00 73.62 83 ASP A CA 1
ATOM 654 C C . ASP A 1 83 ? 2.588 15.272 -8.510 1.00 73.62 83 ASP A C 1
ATOM 656 O O . ASP A 1 83 ? 1.835 14.673 -7.732 1.00 73.62 83 ASP A O 1
ATOM 660 N N . ARG A 1 84 ? 3.760 14.751 -8.899 1.00 77.69 84 ARG A N 1
ATOM 661 C CA . ARG A 1 84 ? 4.229 13.440 -8.464 1.00 77.69 84 ARG A CA 1
ATOM 662 C C . ARG A 1 84 ? 4.881 13.549 -7.098 1.00 77.69 84 ARG A C 1
ATOM 664 O O . ARG A 1 84 ? 5.872 14.243 -6.902 1.00 77.69 84 ARG A O 1
ATOM 671 N N . ASP A 1 85 ? 4.334 12.790 -6.166 1.00 86.12 85 ASP A N 1
ATOM 672 C CA . ASP A 1 85 ? 4.875 12.669 -4.822 1.00 86.12 85 ASP A CA 1
ATOM 673 C C . ASP A 1 85 ? 5.891 11.514 -4.745 1.00 86.12 85 ASP A C 1
ATOM 675 O O . ASP A 1 85 ? 6.070 10.740 -5.685 1.00 86.12 85 ASP A O 1
ATOM 679 N N . THR A 1 86 ? 6.578 11.393 -3.617 1.00 93.00 86 THR A N 1
ATOM 680 C CA . THR A 1 86 ? 7.656 10.426 -3.413 1.00 93.00 86 THR A CA 1
ATOM 681 C C . THR A 1 86 ? 7.108 8.997 -3.343 1.00 93.00 86 THR A C 1
ATOM 683 O O . THR A 1 86 ? 6.294 8.702 -2.469 1.00 93.00 86 THR A O 1
ATOM 686 N N . PRO A 1 87 ? 7.567 8.063 -4.194 1.00 94.25 87 PRO A N 1
ATOM 687 C CA . PRO A 1 87 ? 7.153 6.675 -4.084 1.00 94.25 87 PRO A CA 1
ATOM 688 C C . PRO A 1 87 ? 7.507 6.057 -2.727 1.00 94.25 87 PRO A C 1
ATOM 690 O O . PRO A 1 87 ? 8.573 6.314 -2.168 1.00 94.25 87 PRO A O 1
ATOM 693 N N . GLY A 1 88 ? 6.622 5.210 -2.209 1.00 95.44 88 GLY A N 1
ATOM 694 C CA . GLY A 1 88 ? 6.783 4.542 -0.918 1.00 95.44 88 GLY A CA 1
ATOM 695 C C . GLY A 1 88 ? 6.300 5.349 0.287 1.00 95.44 88 GLY A C 1
ATOM 696 O O . GLY A 1 88 ? 6.405 4.873 1.418 1.00 95.44 88 GLY A O 1
ATOM 697 N N . THR A 1 89 ? 5.761 6.550 0.073 1.00 95.31 89 THR A N 1
ATOM 698 C CA . THR A 1 89 ? 5.123 7.356 1.119 1.00 95.31 89 THR A CA 1
ATOM 699 C C . THR A 1 89 ? 3.598 7.246 1.049 1.00 95.31 89 THR A C 1
ATOM 701 O O . THR A 1 89 ? 3.022 6.623 0.152 1.00 95.31 89 THR A O 1
ATOM 704 N N . ILE A 1 90 ? 2.922 7.838 2.033 1.00 94.81 90 ILE A N 1
ATOM 705 C CA . ILE A 1 90 ? 1.464 7.923 2.067 1.00 94.81 90 ILE A CA 1
ATOM 706 C C . ILE A 1 90 ? 1.028 9.379 2.144 1.00 94.81 90 ILE A C 1
ATOM 708 O O . ILE A 1 90 ? 1.683 10.199 2.788 1.00 94.81 90 ILE A O 1
ATOM 712 N N . ARG A 1 91 ? -0.123 9.682 1.545 1.00 92.56 91 ARG A N 1
ATOM 713 C CA . ARG A 1 91 ? -0.824 10.953 1.735 1.00 92.56 91 ARG A CA 1
ATOM 714 C C . ARG A 1 91 ? -2.139 10.691 2.453 1.00 92.56 91 ARG A C 1
ATOM 716 O O . ARG A 1 91 ? -2.894 9.814 2.044 1.00 92.56 91 ARG A O 1
ATOM 723 N N . VAL A 1 92 ? -2.402 11.432 3.524 1.00 90.25 92 VAL A N 1
ATOM 724 C CA . VAL A 1 92 ? -3.588 11.233 4.365 1.00 90.25 92 VAL A CA 1
ATOM 725 C C . VAL A 1 92 ? -4.526 12.419 4.208 1.00 90.25 92 VAL A C 1
ATOM 727 O O . VAL A 1 92 ? -4.154 13.551 4.503 1.00 90.25 92 VAL A O 1
ATOM 730 N N . PHE A 1 93 ? -5.756 12.145 3.794 1.00 88.94 93 PHE A N 1
ATOM 731 C CA . PHE A 1 93 ? -6.850 13.104 3.787 1.00 88.94 93 PHE A CA 1
ATOM 73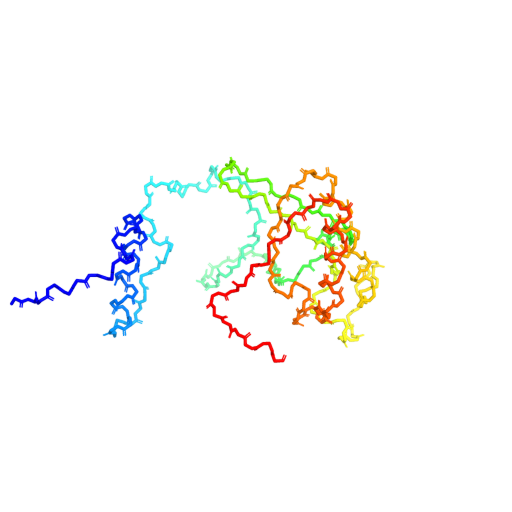2 C C . PHE A 1 93 ? -7.755 12.797 4.971 1.00 88.94 93 PHE A C 1
ATOM 734 O O . PHE A 1 93 ? -8.416 11.756 5.016 1.00 88.94 93 PHE A O 1
ATOM 741 N N . LYS A 1 94 ? -7.745 13.701 5.952 1.00 86.88 94 LYS A N 1
ATOM 742 C CA . LYS A 1 94 ? -8.568 13.569 7.149 1.00 86.88 94 LYS A CA 1
ATOM 743 C C . LYS A 1 94 ? -10.020 13.847 6.813 1.00 86.88 94 LYS A C 1
ATOM 745 O O . LYS A 1 94 ? -10.330 14.852 6.173 1.00 86.88 94 LYS A O 1
ATOM 750 N N . SER A 1 95 ? -10.909 12.963 7.249 1.00 85.75 95 SER A N 1
ATOM 751 C CA . SER A 1 95 ? -12.331 13.239 7.120 1.00 85.75 95 SER A CA 1
ATOM 752 C C . SER A 1 95 ? -12.702 14.448 7.990 1.00 85.75 95 SER A C 1
ATOM 754 O O . SER A 1 95 ? -12.319 14.495 9.161 1.00 85.75 95 SER A O 1
ATOM 756 N N . PRO A 1 96 ? -13.500 15.403 7.475 1.00 79.94 96 PRO A N 1
ATOM 757 C CA . PRO A 1 96 ? -13.994 16.526 8.273 1.00 79.94 96 PRO A CA 1
ATOM 758 C C . PRO A 1 96 ? -14.976 16.079 9.369 1.00 79.94 96 PRO A C 1
ATOM 760 O O . PRO A 1 96 ? -15.254 16.827 10.301 1.00 79.94 96 PRO A O 1
ATOM 763 N N . ASN A 1 97 ? -15.514 14.861 9.263 1.00 77.88 97 ASN A N 1
ATOM 764 C CA . ASN A 1 97 ? -16.440 14.277 10.225 1.00 77.88 97 ASN A CA 1
ATOM 765 C C . ASN A 1 97 ? -15.963 12.877 10.634 1.00 77.88 97 ASN A C 1
ATOM 767 O O . ASN A 1 97 ? -15.740 12.021 9.777 1.00 77.88 97 ASN A O 1
ATOM 771 N N . GLN A 1 98 ? -15.890 12.614 11.940 1.00 67.31 98 GLN A N 1
ATOM 772 C CA . GLN A 1 98 ? -15.474 11.323 12.504 1.00 67.31 98 GLN A CA 1
ATOM 773 C C . GLN A 1 98 ? -16.393 10.144 12.124 1.00 67.31 98 GLN A C 1
ATOM 775 O O . GLN A 1 98 ? -16.025 8.991 12.324 1.00 67.31 98 GLN A O 1
ATOM 780 N N . LEU A 1 99 ? -17.568 10.406 11.540 1.00 77.94 99 LEU A N 1
ATOM 781 C CA . LEU A 1 99 ? -18.460 9.381 10.984 1.00 77.94 99 LEU A CA 1
ATOM 782 C C . LEU A 1 99 ? -17.992 8.804 9.638 1.00 77.94 99 LEU A C 1
ATOM 784 O O . LEU A 1 99 ? -18.584 7.837 9.157 1.00 77.94 99 LEU A O 1
ATOM 788 N N . ARG A 1 100 ? -16.974 9.390 8.996 1.00 81.12 100 ARG A N 1
ATOM 789 C CA . ARG A 1 100 ? -16.400 8.883 7.741 1.00 81.12 100 ARG A CA 1
ATOM 790 C C . ARG A 1 100 ? -14.926 8.521 7.936 1.00 81.12 100 ARG A C 1
ATOM 792 O O . ARG A 1 100 ? -14.241 9.202 8.697 1.00 81.12 100 ARG A O 1
ATOM 799 N N . PRO A 1 101 ? -14.434 7.468 7.261 1.00 86.81 101 PRO A N 1
ATOM 800 C CA . PRO A 1 101 ? -13.035 7.079 7.355 1.00 86.81 101 PRO A CA 1
ATOM 801 C C . PRO A 1 101 ? -12.130 8.132 6.710 1.00 86.81 101 PRO A C 1
ATOM 803 O O . PRO A 1 101 ? -12.512 8.788 5.738 1.00 86.81 101 PRO A O 1
ATOM 806 N N . ASP A 1 102 ? -10.911 8.243 7.228 1.00 90.56 102 ASP A N 1
ATOM 807 C CA . ASP A 1 102 ? -9.829 8.941 6.541 1.00 90.56 102 ASP A CA 1
ATOM 808 C C . ASP A 1 102 ? -9.480 8.218 5.234 1.00 90.56 102 ASP A C 1
ATOM 810 O O . ASP A 1 102 ? -9.572 6.990 5.139 1.00 90.56 102 ASP A O 1
ATOM 814 N N . ILE A 1 103 ? -9.034 8.974 4.234 1.00 93.00 103 ILE A N 1
ATOM 815 C CA . ILE A 1 103 ? -8.541 8.409 2.977 1.00 93.00 103 ILE A CA 1
ATOM 816 C C . ILE A 1 103 ? -7.018 8.426 3.017 1.00 93.00 103 ILE A C 1
ATOM 818 O O . ILE A 1 103 ? -6.402 9.480 3.171 1.00 93.00 103 ILE A O 1
ATOM 822 N N . VAL A 1 104 ? -6.408 7.254 2.857 1.00 93.81 104 VAL A N 1
ATOM 823 C CA . VAL A 1 104 ? -4.953 7.106 2.784 1.00 93.81 104 VAL A CA 1
ATOM 824 C C . VAL A 1 104 ? -4.574 6.698 1.366 1.00 93.81 104 VAL A C 1
ATOM 826 O O . VAL A 1 104 ? -4.904 5.604 0.913 1.00 93.81 104 VAL A O 1
ATOM 829 N N . CYS A 1 105 ? -3.871 7.577 0.660 1.00 94.81 105 CYS A N 1
ATOM 830 C CA . CYS A 1 105 ? -3.349 7.303 -0.672 1.00 94.81 105 CYS A CA 1
ATOM 831 C C . CYS A 1 105 ? -1.958 6.680 -0.563 1.00 94.81 105 CYS A C 1
ATOM 833 O O . CYS A 1 105 ? -1.037 7.301 -0.032 1.00 94.81 105 CYS A O 1
ATOM 835 N N . PHE A 1 106 ? -1.803 5.466 -1.089 1.00 96.00 106 PHE A N 1
ATOM 836 C CA . PHE A 1 106 ? -0.517 4.775 -1.170 1.00 96.00 106 PHE A CA 1
ATOM 837 C C . PHE A 1 106 ? 0.207 5.182 -2.447 1.00 96.00 106 PHE A C 1
ATOM 839 O O . PHE A 1 106 ? -0.238 4.854 -3.549 1.00 96.00 106 PHE A O 1
ATOM 846 N N . LEU A 1 107 ? 1.354 5.840 -2.311 1.00 94.88 107 LEU A N 1
ATOM 847 C CA . LEU A 1 107 ? 2.157 6.293 -3.444 1.00 94.88 107 LEU A CA 1
ATOM 848 C C . LEU A 1 107 ? 3.089 5.161 -3.884 1.00 94.88 107 LEU A C 1
ATOM 850 O O . LEU A 1 107 ? 4.305 5.232 -3.781 1.00 94.88 107 LEU A O 1
ATOM 854 N N . SER A 1 108 ? 2.497 4.056 -4.331 1.00 94.38 108 SER A N 1
ATOM 855 C CA . SER A 1 108 ? 3.211 2.814 -4.675 1.00 94.38 108 SER A CA 1
ATOM 856 C C . SER A 1 108 ? 3.409 2.604 -6.179 1.00 94.38 108 SER A C 1
ATOM 858 O O . SER A 1 108 ? 3.833 1.536 -6.613 1.00 94.38 108 SER A O 1
ATOM 860 N N . GLN A 1 109 ? 3.120 3.629 -6.979 1.00 91.44 109 GLN A N 1
ATOM 861 C CA . GLN A 1 109 ? 3.231 3.637 -8.432 1.00 91.44 109 GLN A CA 1
ATOM 862 C C . GLN A 1 109 ? 3.707 5.026 -8.878 1.00 91.44 109 GLN A C 1
ATOM 864 O O . GLN A 1 109 ? 3.155 6.028 -8.431 1.00 91.44 109 GLN A O 1
ATOM 869 N N . TRP A 1 110 ? 4.741 5.084 -9.723 1.00 89.00 110 TRP A N 1
ATOM 870 C CA . TRP A 1 110 ? 5.406 6.341 -10.095 1.00 89.00 110 TRP A CA 1
ATOM 871 C C . TRP A 1 110 ? 4.900 6.923 -11.422 1.00 89.00 110 TRP A C 1
ATOM 873 O O . TRP A 1 110 ? 4.717 8.133 -11.558 1.00 89.00 110 TRP A O 1
ATOM 883 N N . ASP A 1 111 ? 4.633 6.064 -12.401 1.00 86.38 111 ASP A N 1
ATOM 884 C CA . ASP A 1 111 ? 3.981 6.413 -13.657 1.00 86.38 111 ASP A CA 1
ATOM 885 C C . ASP A 1 111 ? 2.707 5.590 -13.838 1.00 86.38 111 ASP A C 1
ATOM 887 O O . ASP A 1 111 ? 2.555 4.496 -13.291 1.00 86.38 111 ASP A O 1
ATOM 891 N N . PHE A 1 112 ? 1.753 6.114 -14.598 1.00 83.56 112 PHE A N 1
ATOM 892 C CA . PHE A 1 112 ? 0.478 5.435 -14.797 1.00 83.56 112 PHE A CA 1
ATOM 893 C C . PHE A 1 112 ? 0.615 4.207 -15.708 1.00 83.56 112 PHE A C 1
ATOM 895 O O . PHE A 1 112 ? 1.547 4.077 -16.500 1.00 83.56 112 PHE A O 1
ATOM 902 N N . GLY A 1 113 ? -0.368 3.312 -15.629 1.00 82.56 113 GLY A N 1
ATOM 903 C CA . GLY A 1 113 ? -0.414 2.118 -16.467 1.00 82.56 113 GLY A CA 1
ATOM 904 C C . GLY A 1 113 ? 0.591 1.039 -16.059 1.00 82.56 113 GLY A C 1
ATOM 905 O O . GLY A 1 113 ? 1.190 1.066 -14.977 1.00 82.56 113 GLY A O 1
ATOM 906 N N . THR A 1 114 ? 0.726 0.036 -16.925 1.00 78.25 114 THR A N 1
ATOM 907 C CA . THR A 1 114 ? 1.530 -1.154 -16.646 1.00 78.25 114 THR A CA 1
ATOM 908 C C . THR A 1 114 ? 3.010 -0.874 -16.878 1.00 78.25 114 THR A C 1
ATOM 910 O O . THR A 1 114 ? 3.370 -0.220 -17.858 1.00 78.25 114 THR A O 1
ATOM 913 N N . THR A 1 115 ? 3.882 -1.486 -16.080 1.00 72.12 115 THR A N 1
ATOM 914 C CA . THR A 1 115 ? 5.346 -1.363 -16.225 1.00 72.12 115 THR A CA 1
ATOM 915 C C . THR A 1 115 ? 5.900 -1.983 -17.516 1.00 72.12 115 THR A C 1
ATOM 917 O O . THR A 1 115 ? 7.087 -1.860 -17.799 1.00 72.12 115 THR A O 1
ATOM 920 N N . PHE A 1 116 ? 5.063 -2.675 -18.298 1.00 64.00 116 PHE A N 1
ATOM 921 C CA . PHE A 1 116 ? 5.429 -3.280 -19.582 1.00 64.00 116 PHE A CA 1
ATOM 922 C C . PHE A 1 116 ? 5.491 -2.279 -20.737 1.00 64.00 116 PHE A C 1
ATOM 924 O O . PHE A 1 116 ? 6.037 -2.602 -21.792 1.00 64.00 116 PHE A O 1
ATOM 931 N N . ILE A 1 117 ? 4.965 -1.063 -20.556 1.00 59.84 117 ILE A N 1
ATOM 932 C CA . ILE A 1 117 ? 5.029 -0.016 -21.578 1.00 59.84 117 ILE A CA 1
ATOM 933 C C . ILE A 1 117 ? 6.432 0.611 -21.538 1.00 59.84 117 ILE A C 1
ATOM 935 O O . ILE A 1 117 ? 6.683 1.648 -20.932 1.00 59.84 117 ILE A O 1
ATOM 939 N N . ILE A 1 118 ? 7.357 -0.070 -22.212 1.00 54.47 118 ILE A N 1
ATOM 940 C CA . ILE A 1 118 ? 8.810 0.162 -22.325 1.00 54.47 118 ILE A CA 1
ATOM 941 C C . ILE A 1 118 ? 9.252 1.584 -22.710 1.00 54.47 118 ILE A C 1
ATOM 943 O O . ILE A 1 118 ? 10.429 1.916 -22.565 1.00 54.47 118 ILE A O 1
ATOM 947 N N . HIS A 1 119 ? 8.351 2.432 -23.202 1.00 54.94 119 HIS A N 1
ATOM 948 C CA . HIS A 1 119 ?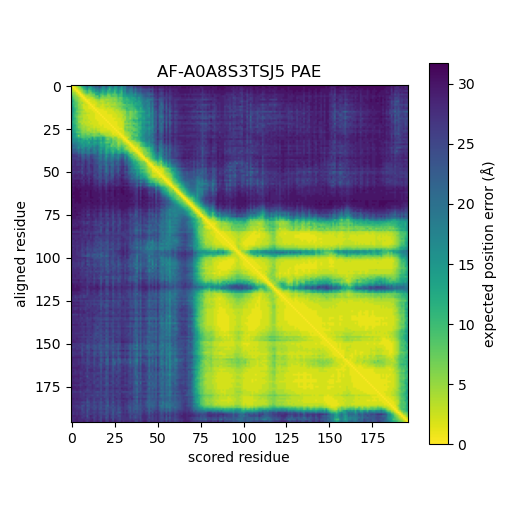 8.723 3.723 -23.783 1.00 54.94 119 HIS A CA 1
ATOM 949 C C . HIS A 1 119 ? 8.746 4.882 -22.785 1.00 54.94 119 HIS A C 1
ATOM 951 O O . HIS A 1 119 ? 9.350 5.913 -23.075 1.00 54.94 119 HIS A O 1
ATOM 957 N N . ARG A 1 120 ? 8.126 4.738 -21.610 1.00 66.94 120 ARG A N 1
ATOM 958 C CA . ARG A 1 120 ? 7.931 5.860 -20.690 1.00 66.94 120 ARG A CA 1
ATOM 959 C C . ARG A 1 120 ? 8.828 5.711 -19.462 1.00 66.94 120 ARG A C 1
ATOM 961 O O . ARG A 1 120 ? 8.557 4.941 -18.550 1.00 66.94 120 ARG A O 1
ATOM 968 N N . LYS A 1 121 ? 9.961 6.419 -19.478 1.00 77.38 121 LYS A N 1
ATOM 969 C CA . LYS A 1 121 ? 10.892 6.523 -18.345 1.00 77.38 121 LYS A CA 1
ATOM 970 C C . LYS A 1 121 ? 10.811 7.935 -17.792 1.00 77.38 121 LYS A C 1
ATOM 972 O O . LYS A 1 121 ? 11.399 8.850 -18.362 1.00 77.38 121 LYS A O 1
ATOM 977 N N . ILE A 1 122 ? 10.062 8.105 -16.710 1.00 81.69 122 ILE A N 1
ATOM 978 C CA . ILE A 1 122 ? 9.917 9.401 -16.050 1.00 81.69 122 ILE A CA 1
ATOM 979 C C . ILE A 1 122 ? 10.955 9.487 -14.925 1.00 81.69 122 ILE A C 1
ATOM 981 O O . ILE A 1 122 ? 10.870 8.697 -13.989 1.00 81.69 122 ILE A O 1
ATOM 985 N N . PRO A 1 123 ? 11.947 10.390 -14.983 1.00 83.50 123 PRO A N 1
ATOM 986 C CA . PRO A 1 123 ? 12.883 10.585 -13.876 1.00 83.50 123 PRO A CA 1
ATOM 987 C C . PRO A 1 123 ? 12.173 11.174 -12.640 1.00 83.50 123 PRO A C 1
ATOM 989 O O . PRO A 1 123 ? 11.157 11.841 -12.811 1.00 83.50 123 PRO A O 1
ATOM 992 N N . PRO A 1 124 ? 12.702 10.983 -11.414 1.00 89.25 124 PRO A N 1
ATOM 993 C CA . PRO A 1 124 ? 13.981 10.335 -11.115 1.00 89.25 124 PRO A CA 1
ATOM 994 C C . PRO A 1 124 ? 13.867 8.826 -10.843 1.00 89.25 124 PRO A C 1
ATOM 996 O O . PRO A 1 124 ? 14.887 8.140 -10.787 1.00 89.25 124 PRO A O 1
ATOM 999 N N . TYR A 1 125 ? 12.656 8.290 -10.679 1.00 89.00 125 TYR A N 1
ATOM 1000 C CA . TYR A 1 125 ? 12.459 6.904 -10.259 1.00 89.00 125 TYR A CA 1
ATOM 1001 C C . TYR A 1 125 ? 12.246 5.956 -11.437 1.00 89.00 125 TYR A C 1
ATOM 1003 O O . TYR A 1 125 ? 11.553 6.249 -12.408 1.00 89.00 125 TYR A O 1
ATOM 1011 N N . LYS A 1 126 ? 12.819 4.757 -11.333 1.00 90.81 126 LYS A N 1
ATOM 1012 C CA . LYS A 1 126 ? 12.566 3.679 -12.289 1.00 90.81 126 LYS A CA 1
ATOM 1013 C C . LYS A 1 126 ? 11.301 2.936 -11.871 1.00 90.81 126 LYS A C 1
ATOM 1015 O O . LYS A 1 126 ? 11.328 2.206 -10.885 1.00 90.81 126 LYS A O 1
ATOM 1020 N N . ASP A 1 127 ? 10.216 3.093 -12.618 1.00 89.94 127 ASP A N 1
ATOM 1021 C CA . ASP A 1 127 ? 8.959 2.416 -12.302 1.00 89.94 127 ASP A CA 1
ATOM 1022 C C . ASP A 1 127 ? 8.943 0.968 -12.825 1.00 89.94 127 ASP A C 1
ATOM 1024 O O . ASP A 1 127 ? 8.680 0.705 -13.999 1.00 89.94 127 ASP A O 1
ATOM 1028 N N . THR A 1 128 ? 9.291 0.017 -11.959 1.00 89.88 128 THR A N 1
ATOM 1029 C CA . THR A 1 128 ? 9.271 -1.424 -12.248 1.00 89.88 128 THR A CA 1
ATOM 1030 C C . THR A 1 128 ? 8.315 -2.136 -11.304 1.00 89.88 128 THR A C 1
ATOM 1032 O O . THR A 1 128 ? 8.039 -1.643 -10.213 1.00 89.88 128 THR A O 1
ATOM 1035 N N . ARG A 1 129 ? 7.850 -3.334 -11.680 1.00 90.12 129 ARG A N 1
ATOM 1036 C CA . ARG A 1 129 ? 7.001 -4.164 -10.811 1.00 90.12 129 ARG A CA 1
ATOM 1037 C C . ARG A 1 129 ? 7.636 -4.371 -9.433 1.00 90.12 129 ARG A C 1
ATOM 1039 O O . ARG A 1 129 ? 6.967 -4.185 -8.422 1.00 90.12 129 ARG A O 1
ATOM 1046 N N . ASP A 1 130 ? 8.925 -4.693 -9.403 1.00 91.75 130 ASP A N 1
ATOM 1047 C CA . ASP A 1 130 ? 9.657 -4.920 -8.155 1.00 91.75 130 ASP A CA 1
ATOM 1048 C C . ASP A 1 130 ? 9.703 -3.656 -7.292 1.00 91.75 130 ASP A C 1
ATOM 1050 O O . ASP A 1 130 ? 9.451 -3.715 -6.089 1.00 91.75 130 ASP A O 1
ATOM 1054 N N . ASN A 1 131 ? 9.944 -2.495 -7.910 1.00 93.75 131 ASN A N 1
ATOM 1055 C CA . ASN A 1 131 ? 9.939 -1.223 -7.198 1.00 93.75 131 ASN A CA 1
ATOM 1056 C C . ASN A 1 131 ? 8.543 -0.875 -6.672 1.00 93.75 131 ASN A C 1
ATOM 1058 O O . ASN A 1 131 ? 8.438 -0.479 -5.517 1.00 93.75 131 ASN A O 1
ATOM 1062 N N . ARG A 1 132 ? 7.467 -1.109 -7.437 1.00 94.31 132 ARG A N 1
ATOM 1063 C CA . ARG A 1 132 ? 6.086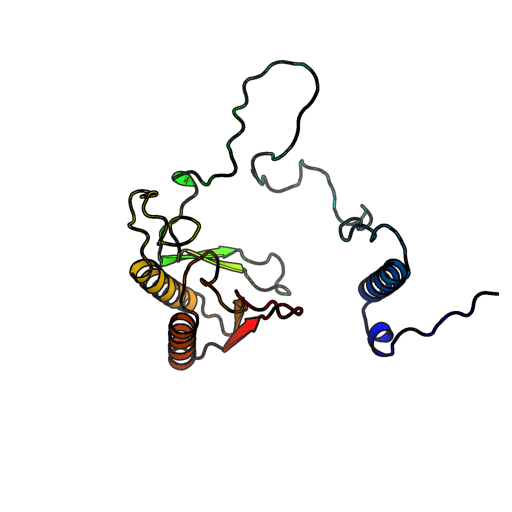 -0.924 -6.953 1.00 94.31 132 ARG A CA 1
ATOM 1064 C C . ARG A 1 132 ? 5.775 -1.794 -5.738 1.00 94.31 132 ARG A C 1
ATOM 1066 O O . ARG A 1 132 ? 5.157 -1.316 -4.792 1.00 94.31 132 ARG A O 1
ATOM 1073 N N . ILE A 1 133 ? 6.249 -3.041 -5.717 1.00 95.88 133 ILE A N 1
ATOM 1074 C CA . ILE A 1 133 ? 6.120 -3.931 -4.552 1.00 95.88 133 ILE A CA 1
ATOM 1075 C C . ILE A 1 133 ? 6.907 -3.394 -3.349 1.00 95.88 133 ILE A C 1
ATOM 1077 O O . ILE A 1 133 ? 6.396 -3.406 -2.228 1.00 95.88 133 ILE A O 1
ATOM 1081 N N . ILE A 1 134 ? 8.134 -2.908 -3.559 1.00 97.25 134 ILE A N 1
ATOM 1082 C CA . ILE A 1 134 ? 8.945 -2.285 -2.500 1.00 97.25 134 ILE A CA 1
ATOM 1083 C C . ILE A 1 134 ? 8.230 -1.049 -1.941 1.00 97.25 134 ILE A C 1
ATOM 1085 O O . ILE A 1 134 ? 8.060 -0.939 -0.728 1.00 97.25 134 ILE A O 1
ATOM 1089 N N . TRP A 1 135 ? 7.757 -0.155 -2.806 1.00 97.69 135 TRP A N 1
ATOM 1090 C CA . TRP A 1 135 ? 7.039 1.056 -2.414 1.00 97.69 135 TRP A CA 1
ATOM 1091 C C . TRP A 1 135 ? 5.723 0.738 -1.710 1.00 97.69 135 TRP A C 1
ATOM 1093 O O . TRP A 1 135 ? 5.394 1.368 -0.711 1.00 97.69 135 TRP A O 1
ATOM 1103 N N . PHE A 1 136 ? 4.986 -0.276 -2.161 1.00 97.75 136 PHE A N 1
ATOM 1104 C CA . PHE A 1 136 ? 3.771 -0.724 -1.487 1.00 97.75 136 PHE A CA 1
ATOM 1105 C C . PHE A 1 136 ? 4.050 -1.199 -0.054 1.00 97.75 136 PHE A C 1
ATOM 1107 O O . PHE A 1 136 ? 3.352 -0.793 0.874 1.00 97.75 136 PHE A O 1
ATOM 1114 N N . LYS A 1 137 ? 5.115 -1.987 0.154 1.00 98.00 137 LYS A N 1
ATOM 1115 C CA . LYS A 1 137 ? 5.561 -2.386 1.501 1.00 98.00 137 LYS A CA 1
ATOM 1116 C C . LYS A 1 137 ? 5.936 -1.176 2.355 1.00 98.00 137 LYS A C 1
ATOM 1118 O O . LYS A 1 137 ? 5.534 -1.106 3.509 1.00 98.00 137 LYS A O 1
ATOM 1123 N N . GLN A 1 138 ? 6.652 -0.207 1.789 1.00 98.12 138 GLN A N 1
ATOM 1124 C CA . GLN A 1 138 ? 6.988 1.032 2.497 1.00 98.12 138 GLN A CA 1
ATOM 1125 C C . GLN A 1 138 ? 5.731 1.817 2.896 1.00 98.12 138 GLN A C 1
ATOM 1127 O O . GLN A 1 138 ? 5.648 2.280 4.030 1.00 98.12 138 GLN A O 1
ATOM 1132 N N . CYS A 1 139 ? 4.719 1.890 2.026 1.00 98.06 139 CYS A N 1
ATOM 1133 C CA . CYS A 1 139 ? 3.440 2.522 2.352 1.00 98.06 139 CYS A CA 1
ATOM 1134 C C . CYS A 1 139 ? 2.735 1.824 3.527 1.00 98.06 139 CYS A C 1
ATOM 1136 O O . CYS A 1 139 ? 2.179 2.503 4.386 1.00 98.06 139 CYS A O 1
ATOM 1138 N N . LEU A 1 140 ? 2.781 0.487 3.598 1.00 97.19 140 LEU A N 1
ATOM 1139 C CA . LEU A 1 140 ? 2.250 -0.268 4.739 1.00 97.19 140 LEU A CA 1
ATOM 1140 C C . LEU A 1 140 ? 3.004 0.061 6.035 1.00 97.19 140 LEU A C 1
ATOM 1142 O O . LEU A 1 140 ? 2.377 0.324 7.057 1.00 97.19 140 LEU A O 1
ATOM 1146 N N . GLU A 1 141 ? 4.334 0.140 5.998 1.00 9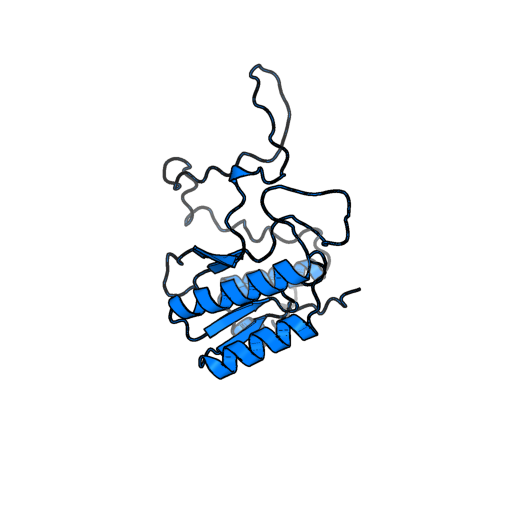6.19 141 GLU A N 1
ATOM 1147 C CA . GLU A 1 141 ? 5.107 0.560 7.174 1.00 96.19 141 GLU A CA 1
ATOM 1148 C C . GLU A 1 141 ? 4.739 1.982 7.624 1.00 96.19 141 GLU A C 1
ATOM 1150 O O . GLU A 1 141 ? 4.595 2.228 8.817 1.00 96.19 141 GLU A O 1
ATOM 1155 N N . ARG A 1 142 ? 4.474 2.910 6.694 1.00 95.81 142 ARG A N 1
ATOM 1156 C CA . ARG A 1 142 ? 3.968 4.250 7.048 1.00 95.81 142 ARG A CA 1
ATOM 1157 C C . ARG A 1 142 ? 2.550 4.226 7.601 1.00 95.81 142 ARG A C 1
ATOM 1159 O O . ARG A 1 142 ? 2.227 4.980 8.511 1.00 95.81 142 ARG A O 1
ATOM 1166 N N . LEU A 1 143 ? 1.693 3.350 7.086 1.00 95.25 143 LEU A N 1
ATOM 1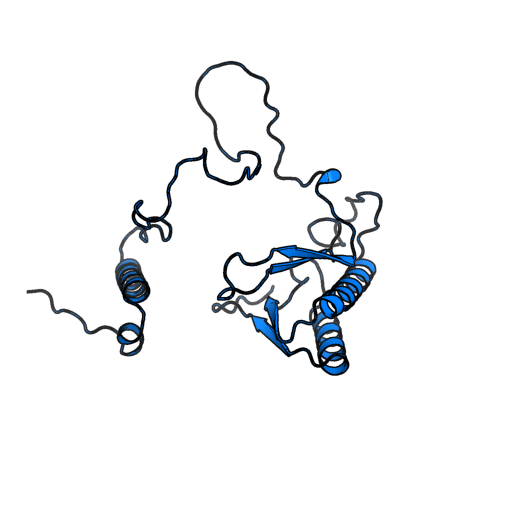167 C CA . LEU A 1 143 ? 0.332 3.168 7.591 1.00 95.25 143 LEU A CA 1
ATOM 1168 C C . LEU A 1 143 ? 0.338 2.751 9.071 1.00 95.25 143 LEU A C 1
ATOM 1170 O O . LEU A 1 143 ? -0.527 3.191 9.827 1.00 95.25 143 LEU A O 1
ATOM 1174 N N . LYS A 1 144 ? 1.331 1.964 9.505 1.00 93.12 144 LYS A N 1
ATOM 1175 C CA . LYS A 1 144 ? 1.525 1.598 10.918 1.00 93.12 144 LYS A CA 1
ATOM 1176 C C . LYS A 1 144 ? 1.683 2.821 11.823 1.00 93.12 144 LYS A C 1
ATOM 1178 O O . LYS A 1 144 ? 1.137 2.837 12.924 1.00 93.12 144 LYS A O 1
ATOM 1183 N N . GLU A 1 145 ? 2.387 3.852 11.353 1.00 91.81 145 GLU A N 1
ATOM 1184 C CA . GLU A 1 145 ? 2.620 5.100 12.096 1.00 91.81 145 GLU A CA 1
ATOM 1185 C C . GLU A 1 145 ? 1.306 5.848 12.391 1.00 91.81 145 GLU A C 1
ATOM 1187 O O . GLU A 1 145 ? 1.234 6.619 13.346 1.00 91.81 145 GLU A O 1
ATOM 1192 N N . LEU A 1 146 ? 0.237 5.581 11.626 1.00 91.06 146 LEU A N 1
ATOM 1193 C CA . LEU A 1 146 ? -1.086 6.175 11.835 1.00 91.06 146 LEU A CA 1
ATOM 1194 C C . LEU A 1 146 ? -1.902 5.508 12.955 1.00 91.06 146 LEU A C 1
ATOM 1196 O O . LEU A 1 146 ? -2.975 6.009 13.287 1.00 91.06 146 LEU A O 1
ATOM 1200 N N . ASN A 1 147 ? -1.426 4.392 13.526 1.00 90.19 147 ASN A N 1
ATOM 1201 C CA . ASN A 1 147 ? -2.092 3.637 14.597 1.00 90.19 147 ASN A CA 1
ATOM 1202 C C . ASN A 1 147 ? -3.564 3.281 14.287 1.00 90.19 147 ASN A C 1
ATOM 1204 O O . ASN A 1 147 ? -4.450 3.348 15.142 1.00 90.19 147 ASN A O 1
ATOM 1208 N N . VAL A 1 148 ? -3.836 2.927 13.030 1.00 92.06 148 VAL A N 1
ATOM 1209 C CA . VAL A 1 148 ? -5.166 2.507 12.574 1.00 92.06 148 VAL A CA 1
ATOM 1210 C C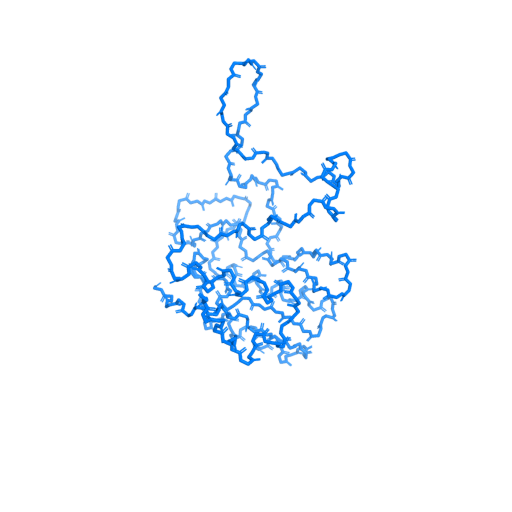 . VAL A 1 148 ? -5.439 1.053 12.957 1.00 92.06 148 VAL A C 1
ATOM 1212 O O . VAL A 1 148 ? -4.546 0.212 12.921 1.00 92.06 148 VAL A O 1
ATOM 1215 N N . LYS A 1 149 ? -6.694 0.741 13.298 1.00 92.75 149 LYS A N 1
ATOM 1216 C CA . LYS A 1 149 ? -7.123 -0.629 13.635 1.00 92.75 149 LYS A CA 1
ATOM 1217 C C . LYS A 1 149 ? -7.800 -1.363 12.488 1.00 92.75 149 LYS A C 1
ATOM 1219 O O . LYS A 1 149 ? -7.647 -2.575 12.372 1.00 92.75 149 LYS A O 1
ATOM 1224 N N . THR A 1 150 ? -8.505 -0.627 11.634 1.00 95.38 150 THR A N 1
ATOM 1225 C CA . THR A 1 150 ? -9.228 -1.190 10.495 1.00 95.38 150 THR A CA 1
ATOM 1226 C C . THR A 1 150 ? -8.916 -0.392 9.247 1.00 95.38 150 THR A C 1
ATOM 1228 O O . THR A 1 150 ? -8.982 0.837 9.269 1.00 95.38 150 THR A O 1
ATOM 1231 N N . VAL A 1 151 ? -8.606 -1.089 8.158 1.00 95.81 151 VAL A N 1
ATOM 1232 C CA . VAL A 1 151 ? -8.280 -0.477 6.870 1.00 95.81 151 VAL A CA 1
ATOM 1233 C C . VAL A 1 151 ? -9.085 -1.150 5.773 1.00 95.81 151 VAL A C 1
ATOM 1235 O O . VAL A 1 151 ? -9.024 -2.364 5.597 1.00 95.81 151 VAL A O 1
ATOM 1238 N N . GLY A 1 152 ? -9.853 -0.351 5.034 1.00 95.19 152 GLY A N 1
ATOM 1239 C CA . GLY A 1 152 ? -10.519 -0.798 3.817 1.00 95.19 152 GLY A CA 1
ATOM 1240 C C . GLY A 1 152 ? -9.567 -0.708 2.627 1.00 95.19 152 GLY A C 1
ATOM 1241 O O . GLY A 1 152 ? -8.959 0.341 2.418 1.00 95.19 152 GLY A O 1
ATOM 1242 N N . LEU A 1 153 ? -9.454 -1.775 1.839 1.00 94.50 153 LEU A N 1
ATOM 1243 C CA . LEU A 1 153 ? -8.710 -1.779 0.577 1.00 94.50 153 LEU A CA 1
ATOM 1244 C C . LEU A 1 153 ? -9.617 -2.231 -0.566 1.00 94.50 153 LEU A C 1
ATOM 1246 O O . LEU A 1 153 ? -10.421 -3.139 -0.362 1.00 94.50 153 LEU A O 1
ATOM 1250 N N . PRO A 1 154 ? -9.491 -1.653 -1.769 1.00 92.69 154 PRO A N 1
ATOM 1251 C CA . PRO A 1 154 ? -10.168 -2.196 -2.932 1.00 92.69 154 PRO A CA 1
ATOM 1252 C C . PRO A 1 154 ? -9.648 -3.604 -3.235 1.00 92.69 154 PRO A C 1
ATOM 1254 O O . PRO A 1 154 ? -8.450 -3.884 -3.122 1.00 92.69 154 PRO A O 1
ATOM 1257 N N . ASP A 1 155 ? -10.567 -4.479 -3.628 1.00 91.62 155 ASP A N 1
ATOM 1258 C CA . ASP A 1 155 ? -10.235 -5.792 -4.161 1.00 91.62 155 ASP A CA 1
ATOM 1259 C C . ASP A 1 155 ? -9.287 -5.670 -5.361 1.00 91.62 155 ASP A C 1
ATOM 1261 O O . ASP A 1 155 ? -9.472 -4.808 -6.223 1.00 91.62 155 ASP A O 1
ATOM 1265 N N . HIS A 1 156 ? -8.254 -6.514 -5.393 1.00 93.19 156 HIS A N 1
ATOM 1266 C CA . HIS A 1 156 ? -7.212 -6.490 -6.421 1.00 93.19 156 HIS A CA 1
ATOM 1267 C C . HIS A 1 156 ? -6.446 -5.148 -6.530 1.00 93.19 156 HIS A C 1
ATOM 1269 O O . HIS A 1 156 ? -6.067 -4.726 -7.628 1.00 93.19 156 HIS A O 1
ATOM 1275 N N . ILE A 1 157 ? -6.169 -4.464 -5.407 1.00 92.88 157 ILE A N 1
ATOM 1276 C CA . ILE A 1 157 ? -5.343 -3.240 -5.410 1.00 92.88 157 ILE A CA 1
ATOM 1277 C C . ILE A 1 157 ? -4.007 -3.457 -6.149 1.00 92.88 157 ILE A C 1
ATOM 1279 O O . ILE A 1 157 ? -3.341 -4.479 -5.993 1.00 92.88 157 ILE A O 1
ATOM 1283 N N . GLY A 1 158 ? -3.629 -2.492 -6.994 1.00 87.00 158 GLY A N 1
ATOM 1284 C CA . GLY A 1 158 ? -2.407 -2.548 -7.808 1.00 87.00 158 GLY A CA 1
ATOM 1285 C C . GLY A 1 158 ? -2.488 -3.446 -9.052 1.00 87.00 158 GLY A C 1
ATOM 1286 O O . GLY A 1 158 ? -1.552 -3.459 -9.854 1.00 87.00 158 GLY A O 1
ATOM 1287 N N . CYS A 1 159 ? -3.591 -4.170 -9.258 1.00 89.00 159 CYS A N 1
ATOM 1288 C CA . CYS A 1 159 ? -3.787 -5.047 -10.416 1.00 89.00 159 CYS A CA 1
ATOM 1289 C C . CYS A 1 159 ? -4.431 -4.309 -11.610 1.00 89.00 159 CYS A C 1
ATOM 1291 O O . CYS A 1 159 ? -4.599 -3.085 -11.606 1.00 89.00 159 CYS A O 1
ATOM 1293 N N . GLY A 1 160 ? -4.746 -5.047 -12.681 1.00 86.88 160 GLY A N 1
ATOM 1294 C CA . GLY A 1 160 ? -5.343 -4.498 -13.903 1.00 86.88 160 GLY A CA 1
ATOM 1295 C C . GLY A 1 160 ? -4.381 -3.553 -14.623 1.00 86.88 160 GLY A C 1
ATOM 1296 O O . GLY A 1 160 ? -3.286 -3.955 -15.015 1.00 86.88 160 GLY A O 1
ATOM 1297 N N . LEU A 1 161 ? -4.753 -2.274 -14.745 1.00 84.25 161 LEU A N 1
ATOM 1298 C CA . LEU A 1 161 ? -3.899 -1.255 -15.368 1.00 84.25 161 LEU A CA 1
ATOM 1299 C C . LEU A 1 161 ? -2.575 -1.041 -14.621 1.00 84.25 161 LEU A C 1
ATOM 1301 O O . LEU A 1 161 ? -1.622 -0.569 -15.229 1.00 84.25 161 LEU A O 1
ATOM 1305 N N . GLY A 1 162 ? -2.484 -1.399 -13.337 1.00 83.44 162 GLY A N 1
ATOM 1306 C CA . GLY A 1 162 ? -1.228 -1.358 -12.582 1.00 83.44 162 GLY A CA 1
ATOM 1307 C C . GLY A 1 162 ? -0.263 -2.506 -12.915 1.00 83.44 162 GLY A C 1
ATOM 1308 O O . GLY A 1 162 ? 0.933 -2.395 -12.648 1.00 83.44 162 GLY A O 1
ATOM 1309 N N . GLY A 1 163 ? -0.745 -3.596 -13.527 1.00 87.12 163 GLY A N 1
ATOM 1310 C CA . GLY A 1 163 ? 0.068 -4.766 -13.890 1.00 87.12 163 GLY A CA 1
ATOM 1311 C C . GLY A 1 163 ? 0.626 -5.570 -12.705 1.00 87.12 163 GLY A C 1
ATOM 1312 O O . GLY A 1 163 ? 1.579 -6.344 -12.889 1.00 87.12 163 GLY A O 1
ATOM 1313 N N . GLY A 1 164 ? 0.081 -5.354 -11.503 1.00 88.62 164 GLY A N 1
ATOM 1314 C CA . GLY A 1 164 ? 0.402 -6.097 -10.288 1.00 88.62 164 GLY A CA 1
ATOM 1315 C C . GLY A 1 164 ? -0.126 -7.533 -10.297 1.00 88.62 164 GLY A C 1
ATOM 1316 O O . GLY A 1 164 ? -0.982 -7.894 -11.103 1.00 88.62 164 GLY A O 1
ATOM 1317 N N . ASP A 1 165 ? 0.416 -8.341 -9.390 1.00 92.69 165 ASP A N 1
ATOM 1318 C CA . ASP A 1 165 ? 0.023 -9.732 -9.157 1.00 92.69 165 ASP A CA 1
ATOM 1319 C C . ASP A 1 165 ? -0.700 -9.837 -7.812 1.00 92.69 165 ASP A C 1
ATOM 1321 O O . ASP A 1 165 ? -0.085 -9.672 -6.755 1.00 92.69 165 ASP A O 1
ATOM 1325 N N . TRP A 1 166 ? -2.007 -10.098 -7.850 1.00 94.31 166 TRP A N 1
ATOM 1326 C CA . TRP A 1 166 ? -2.834 -10.088 -6.649 1.00 94.31 166 TRP A CA 1
ATOM 1327 C C . TRP A 1 166 ? -2.353 -11.071 -5.587 1.00 94.31 166 TRP A C 1
ATOM 1329 O O . TRP A 1 166 ? -2.362 -10.721 -4.411 1.00 94.31 166 TRP A O 1
ATOM 1339 N N . THR A 1 167 ? -1.871 -12.255 -5.974 1.00 95.56 167 THR A N 1
ATOM 1340 C CA . THR A 1 167 ? -1.363 -13.245 -5.015 1.00 95.56 167 THR A CA 1
ATOM 1341 C C . THR A 1 167 ? -0.201 -12.668 -4.208 1.00 95.56 167 THR A C 1
ATOM 1343 O O . THR A 1 167 ? -0.204 -12.745 -2.980 1.00 95.56 167 THR A O 1
ATOM 1346 N N . ALA A 1 168 ? 0.741 -11.993 -4.873 1.00 94.75 168 ALA A N 1
ATOM 1347 C CA . ALA A 1 168 ? 1.866 -11.345 -4.208 1.00 94.75 168 ALA A CA 1
ATOM 1348 C C . ALA A 1 168 ? 1.427 -10.194 -3.282 1.00 94.75 168 ALA A C 1
ATOM 1350 O O . ALA A 1 168 ? 1.891 -10.110 -2.143 1.00 94.75 168 ALA A O 1
ATOM 1351 N N . TYR A 1 169 ? 0.529 -9.313 -3.740 1.00 96.31 169 TYR A N 1
ATOM 1352 C CA . TYR A 1 169 ? 0.018 -8.207 -2.914 1.00 96.31 169 TYR A CA 1
ATOM 1353 C C . TYR A 1 169 ? -0.764 -8.721 -1.703 1.00 96.31 169 TYR A C 1
ATOM 1355 O O . TYR A 1 169 ? -0.549 -8.247 -0.588 1.00 96.31 169 TYR A O 1
ATOM 1363 N N . PHE A 1 170 ? -1.628 -9.713 -1.905 1.00 96.62 170 PHE A N 1
ATOM 1364 C CA . PHE A 1 170 ? -2.436 -10.306 -0.851 1.00 96.62 170 PHE A CA 1
ATOM 1365 C C . PHE A 1 170 ? -1.566 -10.961 0.225 1.00 96.62 170 PHE A C 1
ATOM 1367 O O . PHE A 1 170 ? -1.771 -10.696 1.406 1.00 96.62 170 PHE A O 1
ATOM 1374 N N . GLU A 1 171 ? -0.538 -11.728 -0.153 1.00 97.38 171 GLU A N 1
ATOM 1375 C CA . GLU A 1 171 ? 0.414 -12.288 0.815 1.00 97.38 171 GLU A CA 1
ATOM 1376 C C . GLU A 1 171 ? 1.127 -11.210 1.642 1.00 97.38 171 GLU A C 1
ATOM 1378 O O . GLU A 1 171 ? 1.348 -11.391 2.841 1.00 97.38 171 GLU A O 1
ATOM 1383 N N . ILE A 1 172 ? 1.515 -10.096 1.012 1.00 97.81 172 ILE A N 1
ATOM 1384 C CA . ILE A 1 172 ? 2.160 -8.972 1.702 1.00 97.81 172 ILE A CA 1
ATOM 1385 C C . ILE A 1 172 ? 1.193 -8.350 2.713 1.00 97.81 172 ILE A C 1
ATOM 1387 O O . ILE A 1 172 ? 1.574 -8.151 3.867 1.00 97.81 172 ILE A O 1
ATOM 1391 N N . ILE A 1 173 ? -0.046 -8.075 2.294 1.00 97.69 173 ILE A N 1
ATOM 1392 C CA . ILE A 1 173 ? -1.093 -7.505 3.153 1.00 97.69 173 ILE A CA 1
ATOM 1393 C C . ILE A 1 173 ? -1.378 -8.446 4.325 1.00 97.69 173 ILE A C 1
ATOM 1395 O O . ILE A 1 173 ? -1.399 -8.003 5.468 1.00 97.69 173 ILE A O 1
ATOM 1399 N N . GLU A 1 174 ? -1.543 -9.743 4.068 1.00 97.19 174 GLU A N 1
ATOM 1400 C CA . GLU A 1 174 ? -1.875 -10.731 5.094 1.00 97.19 174 GLU A CA 1
ATOM 1401 C C . GLU A 1 174 ? -0.753 -10.875 6.136 1.00 97.19 174 GLU A C 1
ATOM 1403 O O . GLU A 1 174 ? -1.011 -10.861 7.343 1.00 97.19 174 GLU A O 1
ATOM 1408 N N . LYS A 1 175 ? 0.508 -10.958 5.689 1.00 97.75 175 LYS A N 1
ATOM 1409 C CA . LYS A 1 175 ? 1.677 -10.998 6.583 1.00 97.75 175 LYS A CA 1
ATOM 1410 C C . LYS A 1 175 ? 1.769 -9.726 7.425 1.00 97.75 175 LYS A C 1
ATOM 1412 O O . LYS A 1 175 ? 1.985 -9.809 8.633 1.00 97.75 175 LYS A O 1
ATOM 1417 N N . PHE A 1 176 ? 1.568 -8.563 6.806 1.00 97.38 176 PHE A N 1
ATOM 1418 C CA . PHE A 1 176 ? 1.601 -7.276 7.494 1.00 97.38 176 PHE A CA 1
ATOM 1419 C C . PHE A 1 176 ? 0.467 -7.136 8.523 1.00 97.38 176 PHE A C 1
ATOM 1421 O O . PHE A 1 176 ? 0.716 -6.698 9.647 1.00 97.38 176 PHE A O 1
ATOM 1428 N N . ALA A 1 177 ? -0.750 -7.558 8.172 1.00 96.75 177 ALA A N 1
ATOM 1429 C CA . ALA A 1 177 ? -1.921 -7.556 9.046 1.00 96.75 177 ALA A CA 1
ATOM 1430 C C . ALA A 1 177 ? -1.682 -8.385 10.315 1.00 96.75 177 ALA A C 1
ATOM 1432 O O . ALA A 1 177 ? -1.858 -7.885 11.426 1.00 96.75 177 ALA A O 1
ATOM 1433 N N . LYS A 1 178 ? -1.199 -9.627 10.149 1.00 95.94 178 LYS A N 1
ATOM 1434 C CA . LYS A 1 178 ? -0.883 -10.545 11.256 1.00 95.94 178 LYS A CA 1
ATOM 1435 C C . LYS A 1 178 ? 0.217 -9.997 12.165 1.00 95.94 178 LYS A C 1
ATOM 1437 O O . LYS A 1 178 ? 0.112 -10.109 13.380 1.00 95.94 178 LYS A O 1
ATOM 1442 N N . ALA A 1 179 ? 1.261 -9.399 11.590 1.00 97.00 179 ALA A N 1
ATOM 1443 C CA . ALA A 1 179 ? 2.398 -8.887 12.351 1.00 97.00 179 ALA A CA 1
ATOM 1444 C C . ALA A 1 179 ? 2.083 -7.620 13.166 1.00 97.00 179 ALA A C 1
ATOM 1446 O O . ALA A 1 179 ? 2.788 -7.335 14.132 1.00 97.00 179 ALA A O 1
ATOM 1447 N N . ASN A 1 180 ? 1.058 -6.853 12.778 1.00 95.75 180 ASN A N 1
ATOM 1448 C CA . ASN A 1 180 ? 0.764 -5.547 13.373 1.00 95.75 180 ASN A CA 1
ATOM 1449 C C . ASN A 1 180 ? -0.625 -5.445 14.025 1.00 95.75 180 ASN A C 1
ATOM 1451 O O . ASN A 1 180 ? -0.972 -4.364 14.493 1.00 95.75 180 ASN A O 1
ATOM 1455 N N . ASP A 1 181 ? -1.402 -6.535 14.079 1.00 94.56 181 ASP A N 1
ATOM 1456 C CA . ASP A 1 181 ? -2.767 -6.549 14.635 1.00 94.56 181 ASP A CA 1
ATOM 1457 C C . ASP A 1 181 ? -3.680 -5.485 13.981 1.00 94.56 181 ASP A C 1
ATOM 1459 O O . ASP A 1 181 ? -4.342 -4.682 14.643 1.00 94.56 181 ASP A O 1
ATOM 1463 N N . ILE A 1 182 ? -3.665 -5.446 12.641 1.00 96.12 182 ILE A N 1
ATOM 1464 C CA . ILE A 1 182 ? -4.499 -4.549 11.824 1.00 96.12 182 ILE A CA 1
ATOM 1465 C C . ILE A 1 182 ? -5.511 -5.384 11.043 1.00 96.12 182 ILE A C 1
ATOM 1467 O O . ILE A 1 182 ? -5.142 -6.311 10.321 1.00 96.12 182 ILE A O 1
ATOM 1471 N N . ASN A 1 183 ? -6.789 -5.020 11.136 1.00 96.12 183 ASN A N 1
ATOM 1472 C CA . ASN A 1 183 ? -7.861 -5.666 10.393 1.00 96.12 183 ASN A CA 1
ATOM 1473 C C . ASN A 1 183 ? -8.011 -5.049 8.994 1.00 96.12 183 ASN A C 1
ATOM 1475 O O . ASN A 1 183 ? -8.473 -3.914 8.850 1.00 96.12 183 ASN A O 1
ATOM 1479 N N . PHE A 1 184 ? -7.659 -5.801 7.955 1.00 95.69 184 PHE A N 1
ATOM 1480 C CA . PHE A 1 184 ? -7.889 -5.387 6.573 1.00 95.69 184 PHE A CA 1
ATOM 1481 C C . PHE A 1 184 ? -9.224 -5.919 6.054 1.00 95.69 184 PHE A C 1
ATOM 1483 O O . PHE A 1 184 ? -9.477 -7.121 6.062 1.00 95.69 184 PHE A O 1
ATOM 1490 N N . VAL A 1 185 ? -10.063 -5.012 5.557 1.00 94.88 185 VAL A N 1
ATOM 1491 C CA . VAL A 1 185 ? -11.338 -5.332 4.911 1.00 94.88 185 VAL A CA 1
ATOM 1492 C C . VAL A 1 185 ? -11.177 -5.128 3.411 1.00 94.88 185 VAL A C 1
ATOM 1494 O O . VAL A 1 185 ? -10.996 -4.001 2.947 1.00 94.88 185 VAL A O 1
ATOM 1497 N N . ILE A 1 186 ? -11.249 -6.216 2.645 1.00 92.00 186 ILE A N 1
ATOM 1498 C CA . ILE A 1 186 ? -11.218 -6.147 1.183 1.00 92.00 186 ILE A CA 1
ATOM 1499 C C . ILE A 1 186 ? -12.615 -5.788 0.670 1.00 92.00 186 ILE A C 1
ATOM 1501 O O . ILE A 1 186 ? -13.585 -6.515 0.884 1.00 92.00 186 ILE A O 1
ATOM 1505 N N . VAL A 1 187 ? -12.713 -4.639 0.010 1.00 88.81 187 VAL A N 1
ATOM 1506 C CA . VAL A 1 187 ? -13.947 -4.073 -0.530 1.00 88.81 187 VAL A CA 1
ATOM 1507 C C . VAL A 1 187 ? -14.083 -4.505 -1.983 1.00 88.81 187 VAL A C 1
ATOM 1509 O O . VAL A 1 187 ? -13.371 -4.022 -2.864 1.00 88.81 187 VAL A O 1
ATOM 1512 N N . THR A 1 188 ? -15.017 -5.416 -2.232 1.00 83.94 188 THR A N 1
ATOM 1513 C CA . THR A 1 188 ? -15.358 -5.891 -3.573 1.00 83.94 188 THR A CA 1
ATOM 1514 C C . THR A 1 188 ? -16.503 -5.057 -4.157 1.00 83.94 188 THR A C 1
ATOM 1516 O O . THR A 1 188 ? -17.457 -4.723 -3.445 1.00 83.94 188 THR A O 1
ATOM 1519 N N . PRO A 1 189 ? -16.456 -4.690 -5.450 1.00 72.81 189 PRO A N 1
ATOM 1520 C CA . PRO A 1 189 ? -17.608 -4.087 -6.103 1.00 72.81 189 PRO A CA 1
ATOM 1521 C C . PRO A 1 189 ? -18.764 -5.097 -6.145 1.00 72.81 189 PRO A C 1
ATOM 1523 O O . PRO A 1 189 ? -18.572 -6.283 -6.400 1.00 72.81 189 PRO A O 1
ATOM 1526 N N . SER A 1 190 ? -19.991 -4.616 -5.934 1.00 64.94 190 SER A N 1
ATOM 1527 C CA . SER A 1 190 ? -21.211 -5.443 -5.899 1.00 64.94 190 SER A CA 1
ATOM 1528 C C . SER A 1 190 ? -21.554 -6.125 -7.230 1.00 64.94 190 SER A C 1
ATOM 1530 O O . SER A 1 190 ? -22.416 -7.002 -7.270 1.00 64.94 190 SER A O 1
ATOM 1532 N N . PHE A 1 191 ? -20.864 -5.758 -8.310 1.00 57.84 191 PHE A N 1
ATOM 1533 C CA . PHE A 1 191 ? -20.910 -6.436 -9.596 1.00 57.84 191 PHE A CA 1
ATOM 1534 C C . PHE A 1 191 ? -19.552 -7.091 -9.825 1.00 57.84 191 PHE A C 1
ATOM 1536 O O . PHE A 1 191 ? -18.566 -6.409 -10.096 1.00 57.84 191 PHE A O 1
ATOM 1543 N N . ALA A 1 192 ? -19.500 -8.416 -9.687 1.00 44.25 192 ALA A N 1
ATOM 1544 C CA . ALA A 1 192 ? -18.315 -9.207 -9.980 1.00 44.25 192 ALA A CA 1
ATOM 1545 C C . ALA A 1 192 ? -17.976 -9.093 -11.476 1.00 44.25 192 ALA A C 1
ATOM 1547 O O . ALA A 1 192 ? -18.468 -9.862 -12.304 1.00 44.25 192 ALA A O 1
ATOM 1548 N N . HIS A 1 193 ? -17.157 -8.111 -11.846 1.00 49.12 193 HIS A N 1
ATOM 1549 C CA . HIS A 1 193 ? -16.490 -8.128 -13.136 1.00 49.12 193 HIS A CA 1
ATOM 1550 C C . HIS A 1 193 ? -15.388 -9.183 -13.084 1.00 49.12 193 HIS A C 1
ATOM 1552 O O . HIS A 1 193 ? -14.520 -9.155 -12.216 1.00 49.12 193 HIS A O 1
ATOM 1558 N N . LYS A 1 194 ? -15.445 -10.142 -14.013 1.00 45.81 194 LYS A N 1
ATOM 1559 C CA . LYS A 1 194 ? -14.312 -11.019 -14.297 1.00 45.81 194 LYS A CA 1
ATOM 1560 C C . LYS A 1 194 ? -13.172 -10.137 -14.798 1.00 45.81 194 LYS A C 1
ATOM 1562 O O . LYS A 1 194 ? -13.313 -9.511 -15.846 1.00 45.81 194 LYS A O 1
ATOM 1567 N N . TRP A 1 195 ? -12.086 -10.075 -14.039 1.00 46.91 195 TRP A N 1
ATOM 1568 C CA . TRP A 1 195 ? -10.829 -9.501 -14.501 1.00 46.91 195 TRP A CA 1
ATOM 1569 C C . TRP A 1 195 ? -10.338 -10.348 -15.690 1.00 46.91 195 TRP A C 1
ATOM 1571 O O . TRP A 1 195 ? -10.239 -11.570 -15.563 1.00 46.91 195 TRP A O 1
ATOM 1581 N N . ILE A 1 196 ? -10.175 -9.708 -16.854 1.00 37.72 196 ILE A N 1
ATOM 1582 C CA . ILE A 1 196 ? -9.707 -10.313 -18.117 1.00 37.72 196 ILE A CA 1
ATOM 1583 C C . ILE A 1 196 ? -8.182 -10.320 -18.126 1.00 37.72 196 ILE A C 1
ATOM 1585 O O . ILE A 1 196 ? -7.609 -9.276 -17.736 1.00 37.72 196 ILE A O 1
#